Protein 3V2G (pdb70)

Sequence (248 aa):
FQSTSISLAGKTAFVTGGSRGIGAAIAKRLALEGAAVALTYVNAAERAQAVVSEIEQAGGRAVAIRADNRDAEAIEQAIRETVEALGGLDILVNSAGIWHSAPLEETTVADFDEVAVNFRAPFVAIRSASRHLGDGGRIITIGSNLAELVPWPGISLYSASKAALAGLTKGLARDLGPRGITVNIVHPGSTDTDNPADGDHAEAQRERIATGSYGEPQDIAGLVAWLAGPQGKFVTGASLTIDGGANA

Solvent-accessible surface area: 11639 Å² total

Nearest PDB structures (foldseek):
  7v0h-assembly1_B  TM=9.444E-01  e=1.101E-27  Burkholderia cenocepacia J2315
  4mow-assembly1_B  TM=9.542E-01  e=4.714E-27  Burkholderia cenocepacia J2315
  4mow-assembly1_C  TM=9.756E-01  e=4.592E-26  Burkholderia cenocepacia J2315
  5tii-assembly2_D  TM=9.227E-01  e=2.377E-25  uncultured bacterium
  6pzm-assembly1_B  TM=9.338E-01  e=5.761E-25  Acinetobacter baumannii

Radius of gyration: 17.22 Å; Cα contacts (8 Å, |Δi|>4): 521; chains: 1; bounding box: 53×40×38 Å

Foldseek 3Di:
DVPQQLADAPAEEEFEPCLFFLRVLLQQVNQVRHYAYEYEDAPPVVSQVVSQVVSVVSPGHYDYAYAHLLDLVSLLVSLVVSCVVSPFHAEYEADFQDAFFDAPVPADPVNLVVNSRLAVSVVSNCVNSVVGHAALGEYEYEAAVLCPDPPDGGGVSNNVSRVNQLVVFLVVQVVCVVRNYAGEYEHEYQAPTCSHQDDPVNVVSQVLAPVRGHHHSNQVSSVSSSCSGPNVRPDHSYYHYHYNRSPD

Structure (mmCIF, N/CA/C/O backbone):
data_3V2G
#
_entry.id   3V2G
#
_cell.length_a   138.088
_cell.length_b   138.088
_cell.length_c   77.207
_cell.angle_alpha   90.00
_cell.angle_beta   90.00
_cell.angle_gamma   120.00
#
_symmetry.space_group_name_H-M   'P 62 2 2'
#
loop_
_entity.id
_entity.type
_entity.pdbx_description
1 polymer '3-oxoacyl-[acyl-carrier-protein] reductase'
2 non-polymer 'SULFATE ION'
3 water water
#
loop_
_atom_site.group_PDB
_atom_site.id
_atom_site.type_symbol
_atom_site.label_atom_id
_atom_site.label_alt_id
_atom_site.label_comp_id
_atom_site.label_asym_id
_atom_site.label_entity_id
_atom_site.label_seq_id
_atom_site.pdbx_PDB_ins_code
_atom_site.Cartn_x
_atom_site.Cartn_y
_atom_site.Cartn_z
_atom_site.occupancy
_atom_site.B_iso_or_equiv
_atom_site.auth_seq_id
_atom_site.auth_comp_id
_atom_site.auth_asym_id
_atom_site.auth_atom_id
_atom_site.pdbx_PDB_model_num
ATOM 1 N N . PHE A 1 20 ? 69.650 46.986 -18.773 1.00 46.74 20 PHE A N 1
ATOM 2 C CA . PHE A 1 20 ? 69.083 45.798 -18.061 1.00 47.94 20 PHE A CA 1
ATOM 3 C C . PHE A 1 20 ? 69.076 46.068 -16.568 1.00 48.38 20 PHE A C 1
ATOM 4 O O . PHE A 1 20 ? 68.012 46.433 -15.948 1.00 47.75 20 PHE A O 1
ATOM 6 N N . GLN A 1 21 ? 70.275 45.835 -16.003 1.00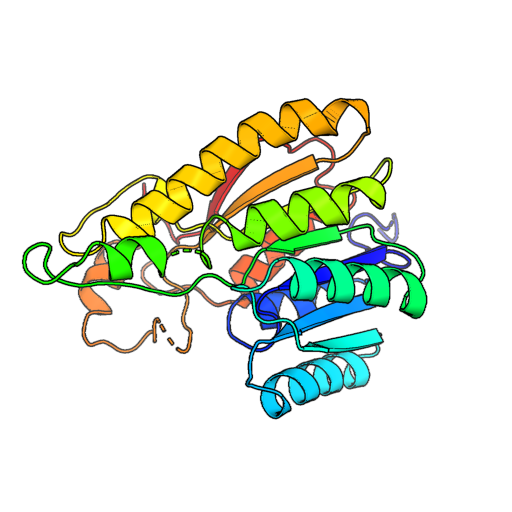 48.43 21 GLN A N 1
ATOM 7 C CA . GLN A 1 21 ? 70.589 46.126 -14.638 1.00 47.40 21 GLN A CA 1
ATOM 8 C C . GLN A 1 21 ? 70.094 47.554 -14.337 1.00 45.90 21 GLN A C 1
ATOM 9 O O . GLN A 1 21 ? 69.553 47.773 -13.265 1.00 45.10 21 GLN A O 1
ATOM 15 N N . SER A 1 22 ? 70.190 48.473 -15.301 1.00 44.20 22 SER A N 1
ATOM 16 C CA . SER A 1 22 ? 69.555 49.797 -15.181 1.00 43.83 22 SER A CA 1
ATOM 17 C C . SER A 1 22 ? 68.009 49.819 -15.001 1.00 44.00 22 SER A C 1
ATOM 18 O O . SER A 1 22 ? 67.431 50.754 -14.364 1.00 43.01 22 SER A O 1
ATOM 37 N N . THR A 1 25 ? 67.480 48.408 -11.527 1.00 34.58 25 THR A N 1
ATOM 38 C CA . THR A 1 25 ? 67.554 49.593 -10.688 1.00 33.67 25 THR A CA 1
ATOM 39 C C . THR A 1 25 ? 66.200 50.339 -10.705 1.00 34.36 25 THR A C 1
ATOM 40 O O . THR A 1 25 ? 65.800 51.004 -9.741 1.00 33.58 25 THR A O 1
ATOM 44 N N . SER A 1 26 ? 65.520 50.193 -11.829 1.00 34.55 26 SER A N 1
ATOM 45 C CA . SER A 1 26 ? 64.155 50.727 -12.060 1.00 36.45 26 SER A CA 1
ATOM 46 C C . SER A 1 26 ? 63.053 50.134 -11.194 1.00 33.03 26 SER A C 1
ATOM 47 O O . SER A 1 26 ? 62.076 50.790 -10.932 1.00 34.69 26 SER A O 1
ATOM 50 N N . ILE A 1 27 ? 63.246 48.900 -10.813 1.00 32.16 27 ILE A N 1
ATOM 51 C CA . ILE A 1 27 ? 62.302 48.102 -10.059 1.00 32.48 27 ILE A CA 1
ATOM 52 C C . ILE A 1 27 ? 62.611 48.147 -8.539 1.00 31.81 27 ILE A C 1
ATOM 53 O O . ILE A 1 27 ? 61.701 47.933 -7.725 1.00 33.26 27 ILE A O 1
ATOM 58 N N . SER A 1 28 ? 63.859 48.504 -8.173 1.00 27.94 28 SER A N 1
ATOM 59 C CA . SER A 1 28 ? 64.416 48.194 -6.870 1.00 24.74 28 SER A CA 1
ATOM 60 C C . SER A 1 28 ? 64.008 49.142 -5.769 1.00 21.33 28 SER A C 1
ATOM 61 O O . SER A 1 28 ? 63.978 50.320 -5.959 1.00 20.68 28 SER A O 1
ATOM 64 N N . LEU A 1 29 ? 63.819 48.594 -4.590 1.00 19.06 29 LEU A N 1
ATOM 65 C CA . LEU A 1 29 ? 63.491 49.399 -3.398 1.00 20.18 29 LEU A CA 1
ATOM 66 C C . LEU A 1 29 ? 64.609 49.335 -2.306 1.00 19.36 29 LEU A C 1
ATOM 67 O O . LEU A 1 29 ? 64.363 49.634 -1.137 1.00 19.53 29 LEU A O 1
ATOM 72 N N . ALA A 1 30 ? 65.818 48.910 -2.706 1.00 18.56 30 ALA A N 1
ATOM 73 C CA . ALA A 1 30 ? 66.899 48.663 -1.734 1.00 18.06 30 ALA A CA 1
ATOM 74 C C . ALA A 1 30 ? 67.178 49.956 -0.995 1.00 17.11 30 ALA A C 1
ATOM 75 O O . ALA A 1 30 ? 67.274 51.034 -1.623 1.00 16.93 30 ALA A O 1
ATOM 77 N N . GLY A 1 31 ? 67.332 49.876 0.317 1.00 16.06 31 GLY A N 1
ATOM 78 C CA . GLY A 1 31 ? 67.569 51.121 1.095 1.00 17.74 31 GLY A CA 1
ATOM 79 C C . GLY A 1 31 ? 66.249 51.848 1.500 1.00 20.07 31 GLY A C 1
ATOM 80 O O . GLY A 1 31 ? 66.324 52.794 2.271 1.00 20.91 31 GLY A O 1
ATOM 81 N N . LYS A 1 32 ? 65.048 51.444 0.985 1.00 17.90 32 LYS A N 1
ATOM 82 C CA . LYS A 1 32 ? 63.797 52.138 1.385 1.00 16.69 32 LYS A CA 1
ATOM 83 C C . LYS A 1 32 ? 63.163 51.462 2.556 1.00 16.05 32 LYS A C 1
ATOM 84 O O . LYS A 1 32 ? 63.136 50.230 2.629 1.00 15.69 32 LYS A O 1
ATOM 90 N N . THR A 1 33 ? 62.616 52.240 3.472 1.00 16.16 33 THR A N 1
ATOM 91 C CA . THR A 1 33 ? 61.851 51.640 4.543 1.00 16.39 33 THR A CA 1
ATOM 92 C C . THR A 1 33 ? 60.349 51.778 4.283 1.00 15.48 33 THR A C 1
ATOM 93 O O . THR A 1 33 ? 59.889 52.894 3.983 1.00 15.09 33 THR A O 1
ATOM 97 N N . ALA A 1 34 ? 59.609 50.677 4.391 1.00 13.42 34 ALA A N 1
ATOM 98 C CA . ALA A 1 34 ? 58.180 50.731 4.212 1.00 13.76 34 ALA A CA 1
ATOM 99 C C . ALA A 1 34 ? 57.440 50.495 5.547 1.00 14.98 34 ALA A C 1
ATOM 100 O O . ALA A 1 34 ? 57.907 49.750 6.369 1.00 17.54 34 ALA A O 1
ATOM 102 N N . PHE A 1 35 ? 56.326 51.178 5.748 1.00 13.94 35 PHE A N 1
ATOM 103 C CA . PHE A 1 35 ? 55.375 50.909 6.805 1.00 13.30 35 PHE A CA 1
ATOM 104 C C . PHE A 1 35 ? 54.004 50.471 6.159 1.00 14.04 35 PHE A C 1
ATOM 105 O O . PHE A 1 35 ? 53.387 51.259 5.385 1.00 13.16 35 PHE A O 1
ATOM 113 N N . VAL A 1 36 ? 53.570 49.245 6.448 1.00 12.52 36 VAL A N 1
ATOM 114 C CA . VAL A 1 36 ? 52.397 48.646 5.859 1.00 13.17 36 VAL A CA 1
ATOM 115 C C . VAL A 1 36 ? 51.371 48.295 6.952 1.00 14.69 36 VAL A C 1
ATOM 116 O O . VAL A 1 36 ? 51.597 47.400 7.764 1.00 15.10 36 VAL A O 1
ATOM 120 N N . THR A 1 37 ? 50.240 48.998 7.008 1.00 14.36 37 THR A N 1
ATOM 121 C CA . THR A 1 37 ? 49.169 48.611 8.001 1.00 13.56 37 THR A CA 1
ATOM 122 C C . THR A 1 37 ? 48.415 47.434 7.404 1.00 14.45 37 THR A C 1
ATOM 123 O O . THR A 1 37 ? 48.332 47.325 6.183 1.00 15.20 37 THR A O 1
ATOM 127 N N . GLY A 1 38 ? 47.853 46.559 8.242 1.00 15.63 38 GLY A N 1
ATOM 128 C CA . GLY A 1 38 ? 47.174 45.368 7.819 1.00 14.39 38 GLY A CA 1
ATOM 129 C C . GLY A 1 38 ? 48.126 44.373 7.160 1.00 17.15 38 GLY A C 1
ATOM 130 O O . GLY A 1 38 ? 47.702 43.597 6.343 1.00 15.73 38 GLY A O 1
ATOM 131 N N . GLY A 1 39 ? 49.411 44.361 7.557 1.00 19.10 39 GLY A N 1
ATOM 132 C CA . GLY A 1 39 ? 50.421 43.445 6.973 1.00 21.70 39 GLY A CA 1
ATOM 133 C C . GLY A 1 39 ? 50.381 41.989 7.428 1.00 23.72 39 GLY A C 1
ATOM 134 O O . GLY A 1 39 ? 51.233 41.187 6.979 1.00 25.92 39 GLY A O 1
ATOM 135 N N . SER A 1 40 ? 49.399 41.604 8.221 1.00 23.05 40 SER A N 1
ATOM 136 C CA . SER A 1 40 ? 49.387 40.253 8.835 1.00 26.51 40 SER A CA 1
ATOM 137 C C . SER A 1 40 ? 48.691 39.253 7.920 1.00 26.41 40 SER A C 1
ATOM 138 O O . SER A 1 40 ? 48.910 38.004 8.026 1.00 27.77 40 SER A O 1
ATOM 141 N N . ARG A 1 41 ? 47.893 39.794 7.002 1.00 26.02 41 ARG A N 1
ATOM 142 C CA . ARG A 1 41 ? 46.996 38.962 6.175 1.00 28.12 41 ARG A CA 1
ATOM 143 C C . ARG A 1 41 ? 46.610 39.615 4.799 1.00 25.03 41 ARG A C 1
ATOM 144 O O . ARG A 1 41 ? 46.826 40.803 4.590 1.00 22.96 41 ARG A O 1
ATOM 152 N N . GLY A 1 42 ? 46.045 38.775 3.922 1.00 23.24 42 GLY A N 1
ATOM 153 C CA . GLY A 1 42 ? 45.479 39.104 2.633 1.00 21.29 42 GLY A CA 1
ATOM 154 C C . GLY A 1 42 ? 46.388 40.024 1.863 1.00 19.81 42 GLY A C 1
ATOM 155 O O . GLY A 1 42 ? 47.577 39.744 1.665 1.00 20.25 42 GLY A O 1
ATOM 156 N N . ILE A 1 43 ? 45.793 41.128 1.440 1.00 18.12 43 ILE A N 1
ATOM 157 C CA . ILE A 1 43 ? 46.450 42.071 0.552 1.00 17.33 43 ILE A CA 1
ATOM 158 C C . ILE A 1 43 ? 47.647 42.720 1.214 1.00 15.62 43 ILE A C 1
ATOM 159 O O . ILE A 1 43 ? 48.702 42.763 0.614 1.00 17.28 43 ILE A O 1
ATOM 164 N N . GLY A 1 44 ? 47.490 43.193 2.447 1.00 15.44 44 GLY A N 1
ATOM 165 C CA . GLY A 1 44 ? 48.565 43.785 3.205 1.00 14.83 44 GLY A CA 1
ATOM 166 C C . GLY A 1 44 ? 49.832 42.902 3.321 1.00 15.82 44 GLY A C 1
ATOM 167 O O . GLY A 1 44 ? 50.947 43.393 3.136 1.00 15.38 44 GLY A O 1
ATOM 168 N N . ALA A 1 45 ? 49.644 41.618 3.648 1.00 13.64 45 ALA A N 1
ATOM 169 C CA . ALA A 1 45 ? 50.764 40.649 3.758 1.00 15.11 45 ALA A CA 1
ATOM 170 C C . ALA A 1 45 ? 51.403 40.435 2.391 1.00 13.91 45 ALA A C 1
ATOM 171 O O . ALA A 1 45 ? 52.633 40.385 2.292 1.00 14.58 45 ALA A O 1
ATOM 173 N N . ALA A 1 46 ? 50.570 40.359 1.328 1.00 11.26 46 ALA A N 1
ATOM 174 C CA . ALA A 1 46 ? 51.171 40.201 0.022 1.00 12.95 46 ALA A CA 1
ATOM 175 C C . ALA A 1 46 ? 51.953 41.435 -0.343 1.00 12.47 46 ALA A C 1
ATOM 176 O O . ALA A 1 46 ? 52.989 41.309 -0.958 1.00 12.96 46 ALA A O 1
ATOM 178 N N . ILE A 1 47 ? 51.454 42.620 0.009 1.00 11.13 47 ILE A N 1
ATOM 179 C CA . ILE A 1 47 ? 52.238 43.841 -0.288 1.00 11.49 47 ILE A CA 1
ATOM 180 C C . ILE A 1 47 ? 53.561 43.861 0.526 1.00 11.60 47 ILE A C 1
ATOM 181 O O . ILE A 1 47 ? 54.633 44.140 -0.026 1.00 10.60 47 ILE A O 1
ATOM 186 N N . ALA A 1 48 ? 53.490 43.571 1.840 1.00 11.05 48 ALA A N 1
ATOM 187 C CA . ALA A 1 48 ? 54.676 43.632 2.675 1.00 12.68 48 ALA A CA 1
ATOM 188 C C . ALA A 1 48 ? 55.751 42.663 2.119 1.00 14.05 48 ALA A C 1
ATOM 189 O O . ALA A 1 48 ? 56.900 43.022 1.985 1.00 14.51 48 ALA A O 1
ATOM 191 N N . LYS A 1 49 ? 55.335 41.470 1.703 1.00 14.11 49 LYS A N 1
ATOM 192 C CA . LYS A 1 49 ? 56.253 40.586 1.033 1.00 16.72 49 LYS A CA 1
ATOM 193 C C . LYS A 1 49 ? 56.820 41.000 -0.298 1.00 17.74 49 LYS A C 1
ATOM 194 O O . LYS A 1 49 ? 57.986 40.718 -0.513 1.00 16.87 49 LYS A O 1
ATOM 200 N N . ARG A 1 50 ? 55.995 41.586 -1.189 1.00 16.85 50 ARG A N 1
ATOM 201 C CA . ARG A 1 50 ? 56.512 42.028 -2.427 1.00 15.03 50 ARG A CA 1
ATOM 202 C C . ARG A 1 50 ? 57.446 43.216 -2.224 1.00 14.60 50 ARG A C 1
ATOM 203 O O . ARG A 1 50 ? 58.452 43.275 -2.890 1.00 14.75 50 ARG A O 1
ATOM 211 N N . LEU A 1 51 ? 57.108 44.173 -1.341 1.00 13.40 51 LEU A N 1
ATOM 212 C CA . LEU A 1 51 ? 57.995 45.264 -1.085 1.00 14.47 51 LEU A CA 1
ATOM 213 C C . LEU A 1 51 ? 59.401 44.789 -0.552 1.00 15.67 51 LEU A C 1
ATOM 214 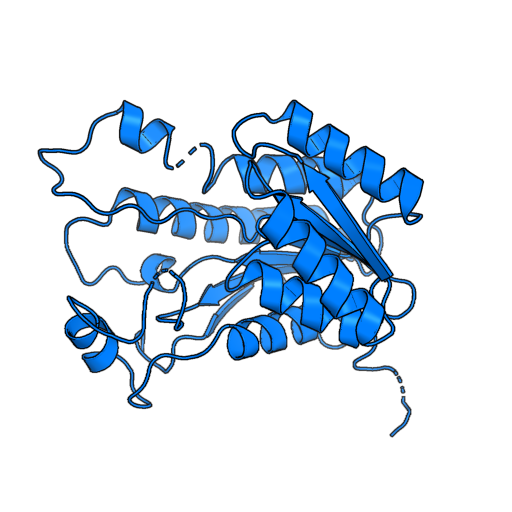O O . LEU A 1 51 ? 60.419 45.331 -1.007 1.00 15.50 51 LEU A O 1
ATOM 219 N N . ALA A 1 52 ? 59.402 43.787 0.336 1.00 13.34 52 ALA A N 1
ATOM 220 C CA . ALA A 1 52 ? 60.623 43.202 0.912 1.00 14.79 52 ALA A CA 1
ATOM 221 C C . ALA A 1 52 ? 61.382 42.427 -0.172 1.00 15.34 52 ALA A C 1
ATOM 222 O O . ALA A 1 52 ? 62.591 42.622 -0.314 1.00 15.24 52 ALA A O 1
ATOM 224 N N . LEU A 1 53 ? 60.677 41.664 -1.018 1.00 16.55 53 LEU A N 1
ATOM 225 C CA . LEU A 1 53 ? 61.332 41.079 -2.190 1.00 20.50 53 LEU A CA 1
ATOM 226 C C . LEU A 1 53 ? 62.108 42.089 -3.086 1.00 20.35 53 LEU A C 1
ATOM 227 O O . LEU A 1 53 ? 63.205 41.791 -3.543 1.00 21.80 53 LEU A O 1
ATOM 232 N N . GLU A 1 54 ? 61.543 43.257 -3.360 1.00 18.96 54 GLU A N 1
ATOM 233 C CA . GLU A 1 54 ? 62.288 44.279 -4.077 1.00 18.20 54 GLU A CA 1
ATOM 234 C C . GLU A 1 54 ? 63.300 45.062 -3.301 1.00 19.63 54 GLU A C 1
ATOM 235 O O . GLU A 1 54 ? 63.874 45.999 -3.850 1.00 20.90 54 GLU A O 1
ATOM 241 N N . GLY A 1 55 ? 63.538 44.729 -2.014 1.00 20.73 55 GLY A N 1
ATOM 242 C CA . GLY A 1 55 ? 64.623 45.359 -1.253 1.00 18.29 55 GLY A CA 1
ATOM 243 C C . GLY A 1 55 ? 64.244 46.262 -0.103 1.00 17.83 55 GLY A C 1
ATOM 244 O O . GLY A 1 55 ? 65.128 46.700 0.661 1.00 17.93 55 GLY A O 1
ATOM 245 N N . ALA A 1 56 ? 62.944 46.566 0.044 1.00 16.00 56 ALA A N 1
ATOM 246 C CA . ALA A 1 56 ? 62.528 47.461 1.134 1.00 14.05 56 ALA A CA 1
ATOM 247 C C . ALA A 1 56 ? 62.647 46.755 2.487 1.00 14.73 56 ALA A C 1
ATOM 248 O O . ALA A 1 56 ? 62.365 45.566 2.602 1.00 14.02 56 ALA A O 1
ATOM 250 N N . ALA A 1 57 ? 63.031 47.486 3.506 1.00 14.02 57 ALA A N 1
ATOM 251 C CA . ALA A 1 57 ? 62.882 46.959 4.843 1.00 14.94 57 ALA A CA 1
ATOM 252 C C . ALA A 1 57 ? 61.436 47.291 5.282 1.00 15.68 57 ALA A C 1
ATOM 253 O O . ALA A 1 57 ? 61.008 48.423 5.155 1.00 16.27 57 ALA A O 1
ATOM 255 N N . VAL A 1 58 ? 60.702 46.303 5.793 1.00 14.65 58 VAL A N 1
ATOM 256 C CA . VAL A 1 58 ? 59.326 46.484 6.009 1.00 15.37 58 VAL A CA 1
ATOM 257 C C . VAL A 1 58 ? 58.886 46.385 7.476 1.00 16.30 58 VAL A C 1
ATOM 258 O O . VAL A 1 58 ? 59.106 45.339 8.094 1.00 15.17 58 VAL A O 1
ATOM 262 N N . ALA A 1 59 ? 58.275 47.445 7.999 1.00 15.10 59 ALA A N 1
ATOM 263 C CA . ALA A 1 59 ? 57.487 47.358 9.256 1.00 16.09 59 ALA A CA 1
ATOM 264 C C . ALA A 1 59 ? 56.014 47.162 8.867 1.00 16.91 59 ALA A C 1
ATOM 265 O O . ALA A 1 59 ? 55.466 47.979 8.081 1.00 16.85 59 ALA A O 1
ATOM 267 N N . LEU A 1 60 ? 55.399 46.119 9.411 1.00 16.44 60 LEU A N 1
ATOM 268 C CA . LEU A 1 60 ? 54.019 45.800 9.205 1.00 17.97 60 LEU A CA 1
ATOM 269 C C . LEU A 1 60 ? 53.317 45.780 10.615 1.00 20.66 60 LEU A C 1
ATOM 270 O O . LEU A 1 60 ? 53.954 45.456 11.670 1.00 18.92 60 LEU A O 1
ATOM 275 N N . THR A 1 61 ? 52.053 46.230 10.638 1.00 19.53 61 THR A N 1
ATOM 276 C CA . THR A 1 61 ? 51.327 46.357 11.872 1.00 18.39 61 THR A CA 1
ATOM 277 C C . THR A 1 61 ? 50.194 45.374 11.922 1.00 19.42 61 THR A C 1
ATOM 278 O O . THR A 1 61 ? 49.745 44.829 10.884 1.00 21.21 61 THR A O 1
ATOM 282 N N . TYR A 1 62 ? 49.714 45.106 13.138 1.00 19.87 62 TYR A N 1
ATOM 283 C CA . TYR A 1 62 ? 48.614 44.170 13.317 1.00 21.65 62 TYR A CA 1
ATOM 284 C C . TYR A 1 62 ? 47.892 44.634 14.613 1.00 22.46 62 TYR A C 1
ATOM 285 O O . TYR A 1 62 ? 48.443 45.387 15.386 1.00 22.27 62 TYR A O 1
ATOM 294 N N . VAL A 1 63 ? 46.664 44.204 14.831 1.00 24.54 63 VAL A N 1
ATOM 295 C CA . VAL A 1 63 ? 45.898 44.681 15.975 1.00 28.33 63 VAL A CA 1
ATOM 296 C C . VAL A 1 63 ? 45.995 43.627 17.059 1.00 30.52 63 VAL A C 1
ATOM 297 O O . VAL A 1 63 ? 46.427 43.956 18.131 1.00 32.53 63 VAL A O 1
ATOM 301 N N . ASN A 1 64 ? 45.613 42.385 16.783 1.00 33.04 64 ASN A N 1
ATOM 302 C CA . ASN A 1 64 ? 45.779 41.335 17.762 1.00 37.17 64 ASN A CA 1
ATOM 303 C C . ASN A 1 64 ? 46.368 40.005 17.219 1.00 38.53 64 ASN A C 1
ATOM 304 O O . ASN A 1 64 ? 46.879 39.198 18.046 1.00 40.11 64 ASN A O 1
ATOM 309 N N . ALA A 1 65 ? 46.380 39.809 15.874 1.00 36.11 65 ALA A N 1
ATOM 310 C CA . ALA A 1 65 ? 46.913 38.564 15.245 1.00 34.53 65 ALA A CA 1
ATOM 311 C C . ALA A 1 65 ? 48.473 38.481 15.275 1.00 34.14 65 ALA A C 1
ATOM 312 O O . ALA A 1 65 ? 49.145 38.545 14.183 1.00 33.42 65 ALA A O 1
ATOM 314 N N . ALA A 1 66 ? 49.030 38.433 16.500 1.00 32.78 66 ALA A N 1
ATOM 315 C CA . ALA A 1 66 ? 50.497 38.453 16.718 1.00 33.20 66 ALA A CA 1
ATOM 316 C C . ALA A 1 66 ? 51.277 37.352 15.966 1.00 31.23 66 ALA A C 1
ATOM 317 O O . ALA A 1 66 ? 52.287 37.650 15.301 1.00 29.40 66 ALA A O 1
ATOM 319 N N . GLU A 1 67 ? 50.710 36.151 15.971 1.00 29.63 67 GLU A N 1
ATOM 320 C CA . GLU A 1 67 ? 51.366 34.965 15.409 1.00 29.61 67 GLU A CA 1
ATOM 321 C C . GLU A 1 67 ? 51.410 35.079 13.902 1.00 28.20 67 GLU A C 1
ATOM 322 O O . GLU A 1 67 ? 52.463 34.858 13.309 1.00 28.14 67 GLU A O 1
ATOM 324 N N . ARG A 1 68 ? 50.271 35.419 13.281 1.00 26.95 68 ARG A N 1
ATOM 325 C CA . ARG A 1 68 ? 50.203 35.623 11.824 1.00 25.32 68 ARG A CA 1
ATOM 326 C C . ARG A 1 68 ? 51.239 36.695 11.316 1.00 23.48 68 ARG A C 1
ATOM 327 O O . ARG A 1 68 ? 51.905 36.492 10.312 1.00 24.34 68 ARG A O 1
ATOM 329 N N . ALA A 1 69 ? 51.389 37.787 12.042 1.00 20.74 69 ALA A N 1
ATOM 330 C CA . ALA A 1 69 ? 52.270 38.851 11.689 1.00 20.74 69 ALA A CA 1
ATOM 331 C C . ALA A 1 69 ? 53.739 38.418 11.794 1.00 20.17 69 ALA A C 1
ATOM 332 O O . ALA A 1 69 ? 54.554 38.738 10.929 1.00 20.43 69 ALA A O 1
ATOM 334 N N . GLN A 1 70 ? 54.079 37.749 12.886 1.00 20.22 70 GLN A N 1
ATOM 335 C CA . GLN A 1 70 ? 55.387 37.110 13.002 1.00 19.92 70 GLN A CA 1
ATOM 336 C C . GLN A 1 70 ? 55.673 36.109 11.903 1.00 16.92 70 GLN A C 1
ATOM 337 O O . GLN A 1 70 ? 56.775 36.073 11.429 1.00 16.34 70 GLN A O 1
ATOM 343 N N . ALA A 1 71 ? 54.701 35.343 11.459 1.00 16.17 71 ALA A N 1
ATOM 344 C CA . ALA A 1 71 ? 54.990 34.379 10.419 1.00 17.53 71 ALA A CA 1
ATOM 345 C C . ALA A 1 71 ? 55.222 35.117 9.044 1.00 20.49 71 ALA A C 1
ATOM 346 O O . ALA A 1 71 ? 55.968 34.631 8.163 1.00 21.12 71 ALA A O 1
ATOM 348 N N . VAL A 1 72 ? 54.570 36.273 8.845 1.00 19.29 72 VAL A N 1
ATOM 349 C CA . VAL A 1 72 ? 54.853 37.036 7.643 1.00 18.53 72 VAL A CA 1
ATOM 350 C C . VAL A 1 72 ? 56.298 37.565 7.712 1.00 18.10 72 VAL A C 1
ATOM 351 O O . VAL A 1 72 ? 57.021 37.456 6.758 1.00 17.51 72 VAL A O 1
ATOM 355 N N . VAL A 1 73 ? 56.686 38.181 8.817 1.00 18.23 73 VAL A N 1
ATOM 356 C CA . VAL A 1 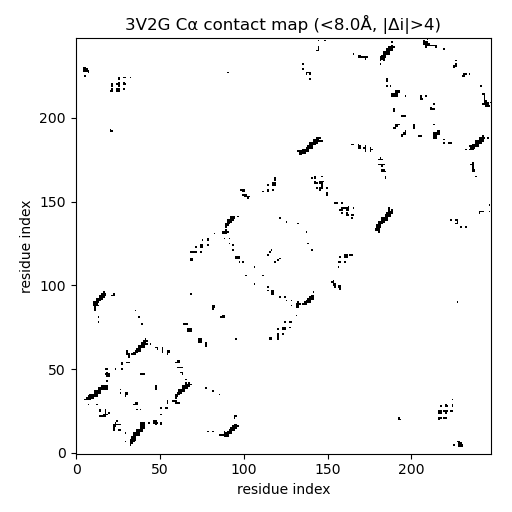73 ? 58.099 38.514 9.029 1.00 19.82 73 VAL A CA 1
ATOM 357 C C . VAL A 1 73 ? 59.038 37.278 8.761 1.00 20.86 73 VAL A C 1
ATOM 358 O O . VAL A 1 73 ? 60.024 37.374 8.018 1.00 21.03 73 VAL A O 1
ATOM 362 N N . SER A 1 74 ? 58.717 36.112 9.282 1.00 21.57 74 SER A N 1
ATOM 363 C CA . SER A 1 74 ? 59.597 34.954 8.990 1.00 24.11 74 SER A CA 1
ATOM 364 C C . SER A 1 74 ? 59.678 34.651 7.526 1.00 23.31 74 SER A C 1
ATOM 365 O O . SER A 1 74 ? 60.777 34.314 7.054 1.00 22.81 74 SER A O 1
ATOM 368 N N . GLU A 1 75 ? 58.540 34.660 6.819 1.00 22.13 75 GLU A N 1
ATOM 369 C CA . GLU A 1 75 ? 58.618 34.442 5.355 1.00 23.87 75 GLU A CA 1
ATOM 370 C C . GLU A 1 75 ? 59.492 35.491 4.654 1.00 22.55 75 GLU A C 1
ATOM 371 O O . GLU A 1 75 ? 60.289 35.163 3.777 1.00 22.98 75 GLU A O 1
ATOM 377 N N . ILE A 1 76 ? 59.393 36.735 5.068 1.00 20.40 76 ILE A N 1
ATOM 378 C CA . ILE A 1 76 ? 60.169 37.759 4.423 1.00 19.76 76 ILE A CA 1
ATOM 379 C C . ILE A 1 76 ? 61.697 37.495 4.746 1.00 21.63 76 ILE A C 1
ATOM 380 O O . ILE A 1 76 ? 62.568 37.623 3.863 1.00 20.49 76 ILE A O 1
ATOM 385 N N . GLU A 1 77 ? 62.022 37.196 6.014 1.00 22.75 77 GLU A N 1
ATOM 386 C CA . GLU A 1 77 ? 63.415 36.850 6.395 1.00 24.51 77 GLU A CA 1
ATOM 387 C C . GLU A 1 77 ? 63.993 35.642 5.631 1.00 25.77 77 GLU A C 1
ATOM 388 O O . GLU A 1 77 ? 65.132 35.709 5.148 1.00 25.69 77 GLU A O 1
ATOM 394 N N . GLN A 1 78 ? 63.178 34.628 5.427 1.00 26.69 78 GLN A N 1
ATOM 395 C CA . GLN A 1 78 ? 63.599 33.436 4.726 1.00 29.87 78 GLN A CA 1
ATOM 396 C C . GLN A 1 78 ? 63.930 33.698 3.259 1.00 30.91 78 GLN A C 1
ATOM 397 O O . GLN A 1 78 ? 64.842 33.040 2.706 1.00 30.25 78 GLN A O 1
ATOM 403 N N . ALA A 1 79 ? 63.209 34.649 2.644 1.00 29.52 79 ALA A N 1
ATOM 404 C CA . ALA A 1 79 ? 63.487 34.993 1.292 1.00 28.91 79 ALA A CA 1
ATOM 405 C C . ALA A 1 79 ? 64.581 36.056 1.236 1.00 29.33 79 ALA A C 1
ATOM 406 O O . ALA A 1 79 ? 64.852 36.607 0.197 1.00 31.19 79 ALA A O 1
ATOM 408 N N . GLY A 1 80 ? 65.217 36.388 2.346 1.00 28.38 80 GLY A N 1
ATOM 409 C CA . GLY A 1 80 ? 66.366 37.270 2.225 1.00 27.77 80 GLY A CA 1
ATOM 410 C C . GLY A 1 80 ? 66.117 38.738 2.585 1.00 27.37 80 GLY A C 1
ATOM 411 O O . GLY A 1 80 ? 67.032 39.585 2.456 1.00 26.61 80 GLY A O 1
ATOM 412 N N . GLY A 1 81 ? 64.913 39.048 3.077 1.00 24.36 81 GLY A N 1
ATOM 413 C CA . GLY A 1 81 ? 64.611 40.438 3.419 1.00 22.89 81 GLY A CA 1
ATOM 414 C C . GLY A 1 81 ? 64.640 40.760 4.889 1.00 23.33 81 GLY A C 1
ATOM 415 O O . GLY A 1 81 ? 64.936 39.912 5.735 1.00 24.74 81 GLY A O 1
ATOM 416 N N . ARG A 1 82 ? 64.321 41.996 5.203 1.00 22.39 82 ARG A N 1
ATOM 417 C CA . ARG A 1 82 ? 64.296 42.497 6.531 1.00 21.63 82 ARG A CA 1
ATOM 418 C C . ARG A 1 82 ? 62.872 43.029 6.845 1.00 21.46 82 ARG A C 1
ATOM 419 O O . ARG A 1 82 ? 62.263 43.690 6.021 1.00 20.73 82 ARG A O 1
ATOM 427 N N . ALA A 1 83 ? 62.327 42.690 8.010 1.00 21.91 83 ALA A N 1
ATOM 428 C CA . ALA A 1 83 ? 60.983 43.106 8.406 1.00 23.14 83 ALA A CA 1
ATOM 429 C C . ALA A 1 83 ? 60.815 43.021 9.935 1.00 23.85 83 ALA A C 1
ATOM 430 O O . ALA A 1 83 ? 61.564 42.292 10.588 1.00 24.99 83 ALA A O 1
ATOM 432 N N . VAL A 1 84 ? 59.889 43.804 10.481 1.00 22.82 84 VAL A N 1
ATOM 433 C CA . VAL A 1 84 ? 59.483 43.767 11.892 1.00 24.03 84 VAL A CA 1
ATOM 434 C C . VAL A 1 84 ? 57.952 43.863 11.962 1.00 23.55 84 VAL A C 1
ATOM 435 O O . VAL A 1 84 ? 57.351 44.558 11.162 1.00 22.00 84 VAL A O 1
ATOM 439 N N . ALA A 1 85 ? 57.340 43.186 12.919 1.00 22.19 85 ALA A N 1
ATOM 440 C CA . ALA A 1 85 ? 55.922 43.296 13.162 1.00 23.05 85 ALA A CA 1
ATOM 441 C C . ALA A 1 85 ? 55.701 44.181 14.408 1.00 24.01 85 ALA A C 1
ATOM 442 O O . ALA A 1 85 ? 56.327 43.968 15.431 1.00 22.62 85 ALA A O 1
ATOM 444 N N . ILE A 1 86 ? 54.819 45.185 14.320 1.00 23.86 86 ILE A N 1
ATOM 445 C CA . ILE A 1 86 ? 54.555 46.083 15.453 1.00 22.64 86 ILE A CA 1
ATOM 446 C C . ILE A 1 86 ? 53.053 46.056 15.724 1.00 23.77 86 ILE A C 1
ATOM 447 O O . ILE A 1 86 ? 52.261 46.140 14.773 1.00 21.81 86 ILE A O 1
ATOM 452 N N . ARG A 1 87 ? 52.650 45.918 17.001 1.00 23.94 87 ARG A N 1
ATOM 453 C CA . ARG A 1 87 ? 51.271 45.893 17.384 1.00 23.26 87 ARG A CA 1
ATOM 454 C C . ARG A 1 87 ? 50.772 47.346 17.418 1.00 24.15 87 ARG A C 1
ATOM 455 O O . ARG A 1 87 ? 51.372 48.214 18.095 1.00 24.91 87 ARG A O 1
ATOM 460 N N . ALA A 1 88 ? 49.684 47.642 16.703 1.00 21.52 88 ALA A N 1
ATOM 461 C CA . ALA A 1 88 ? 49.136 49.041 16.720 1.00 22.24 88 ALA A CA 1
ATOM 462 C C . ALA A 1 88 ? 47.681 48.934 16.296 1.00 22.85 88 ALA A C 1
ATOM 463 O O . ALA A 1 88 ? 47.375 48.652 15.143 1.00 24.51 88 ALA A O 1
ATOM 465 N N . ASP A 1 89 ? 46.795 49.072 17.260 1.00 23.86 89 ASP A N 1
ATOM 466 C CA . ASP A 1 89 ? 45.357 49.087 17.067 1.00 24.50 89 ASP A CA 1
ATOM 467 C C . ASP A 1 89 ? 45.014 50.356 16.193 1.00 22.81 89 ASP A C 1
ATOM 468 O O . ASP A 1 89 ? 45.300 51.475 16.569 1.00 21.40 89 ASP A O 1
ATOM 473 N N . ASN A 1 90 ? 44.474 50.143 15.019 1.00 21.72 90 ASN A N 1
ATOM 474 C CA . ASN A 1 90 ? 44.062 51.256 14.146 1.00 23.13 90 ASN A CA 1
ATOM 475 C C . ASN A 1 90 ? 42.990 52.183 14.755 1.00 22.52 90 ASN A C 1
ATOM 476 O O . ASN A 1 90 ? 42.946 53.323 14.409 1.00 23.43 90 ASN A O 1
ATOM 481 N N . ARG A 1 91 ? 42.210 51.718 15.726 1.00 23.76 91 ARG A N 1
ATOM 482 C CA . ARG A 1 91 ? 41.275 52.627 16.471 1.00 26.53 91 ARG A CA 1
ATOM 483 C C . ARG A 1 91 ? 41.934 53.703 17.338 1.00 27.21 91 ARG A C 1
ATOM 484 O O . ARG A 1 91 ? 41.273 54.655 17.691 1.00 29.24 91 ARG A O 1
ATOM 492 N N . ASP A 1 92 ? 43.237 53.576 17.619 1.00 26.96 92 ASP A N 1
ATOM 493 C CA . ASP A 1 92 ? 43.985 54.386 18.584 1.00 26.24 92 ASP A CA 1
ATOM 494 C C . ASP A 1 92 ? 45.094 55.185 17.822 1.00 25.65 92 ASP A C 1
ATOM 495 O O . ASP A 1 92 ? 46.113 54.621 17.381 1.00 25.14 92 ASP A O 1
ATOM 500 N N . ALA A 1 93 ? 44.874 56.478 17.643 1.00 22.76 93 ALA A N 1
ATOM 501 C CA . ALA A 1 93 ? 45.745 57.310 16.945 1.00 23.73 93 ALA A CA 1
ATOM 502 C C . ALA A 1 93 ? 47.149 57.266 17.576 1.00 26.00 93 ALA A C 1
ATOM 503 O O . ALA A 1 93 ? 48.146 57.326 16.850 1.00 26.37 93 ALA A O 1
ATOM 505 N N . GLU A 1 94 ? 47.241 57.241 18.915 1.00 26.18 94 GLU A N 1
ATOM 506 C CA . GLU A 1 94 ? 48.530 57.238 19.568 1.00 26.85 94 GLU A CA 1
ATOM 507 C C . GLU A 1 94 ? 49.286 55.969 19.273 1.00 23.42 94 GLU A C 1
ATOM 508 O O . GLU A 1 94 ? 50.468 56.010 19.069 1.00 25.25 94 GLU A O 1
ATOM 514 N N . ALA A 1 95 ? 48.614 54.837 19.278 1.00 20.16 95 ALA A N 1
ATOM 515 C CA . ALA A 1 95 ? 49.251 53.612 18.914 1.00 18.50 95 ALA A CA 1
ATOM 516 C C . ALA A 1 95 ? 49.880 53.640 17.464 1.00 20.84 95 ALA A C 1
ATOM 517 O O . ALA A 1 95 ? 51.025 53.121 17.239 1.00 21.01 95 ALA A O 1
ATOM 519 N N . ILE A 1 96 ? 49.162 54.246 16.509 1.00 19.42 96 ILE A N 1
ATOM 520 C CA . ILE A 1 96 ? 49.667 54.374 15.145 1.00 18.94 96 ILE A CA 1
ATOM 521 C C . ILE A 1 96 ? 50.867 55.259 15.105 1.00 17.79 96 ILE A C 1
ATOM 522 O O . ILE A 1 96 ? 51.825 54.925 14.459 1.00 16.81 96 ILE A O 1
ATOM 527 N N . GLU A 1 97 ? 50.836 56.372 15.798 1.00 19.29 97 GLU A N 1
ATOM 528 C CA . GLU A 1 97 ? 51.932 57.296 15.743 1.00 20.85 97 GLU A CA 1
ATOM 529 C C . GLU A 1 97 ? 53.218 56.734 16.440 1.00 21.26 97 GLU A C 1
ATOM 530 O O . GLU A 1 97 ? 54.343 57.054 16.054 1.00 22.15 97 GLU A O 1
ATOM 536 N N . GLN A 1 98 ? 53.023 55.976 17.493 1.00 21.72 98 GLN A N 1
ATOM 537 C CA . GLN A 1 98 ? 54.105 55.274 18.175 1.00 24.52 98 GLN A CA 1
ATOM 538 C C . GLN A 1 98 ? 54.726 54.206 17.242 1.00 23.00 98 GLN A C 1
ATOM 539 O O . GLN A 1 98 ? 55.938 54.072 17.196 1.00 24.30 98 GLN A O 1
ATOM 545 N N . ALA A 1 99 ? 53.885 53.434 16.571 1.00 21.06 99 ALA A N 1
ATOM 546 C CA . ALA A 1 99 ? 54.339 52.433 15.650 1.00 20.36 99 ALA A CA 1
ATOM 547 C C . ALA A 1 99 ? 55.209 53.120 14.578 1.00 20.55 99 ALA A C 1
ATOM 548 O O . ALA A 1 99 ? 56.263 52.633 14.252 1.00 19.69 99 ALA A O 1
ATOM 550 N N . ILE A 1 100 ? 54.794 54.245 14.069 1.00 19.73 100 ILE A N 1
ATOM 551 C CA . ILE A 1 100 ? 55.575 54.949 13.109 1.00 20.31 100 ILE A CA 1
ATOM 552 C C . ILE A 1 100 ? 56.931 55.461 13.645 1.00 22.39 100 ILE A C 1
ATOM 553 O O . ILE A 1 100 ? 57.923 55.341 12.999 1.00 22.16 100 ILE A O 1
ATOM 558 N N . ARG A 1 101 ? 56.934 55.994 14.846 1.00 24.83 101 ARG A N 1
ATOM 559 C CA . ARG A 1 101 ? 58.148 56.446 15.505 1.00 27.92 101 ARG A CA 1
ATOM 560 C C . ARG A 1 101 ? 59.110 55.291 15.748 1.00 26.48 101 ARG A C 1
ATOM 561 O O . ARG A 1 101 ? 60.261 55.414 15.605 1.00 27.16 101 ARG A O 1
ATOM 569 N N . GLU A 1 102 ? 58.580 54.160 16.117 1.00 26.02 102 GLU A N 1
ATOM 570 C CA . GLU A 1 102 ? 59.333 52.964 16.284 1.00 26.68 102 GLU A CA 1
ATOM 571 C C . GLU A 1 102 ? 59.940 52.462 15.004 1.00 26.68 102 GLU A C 1
ATOM 572 O O . GLU 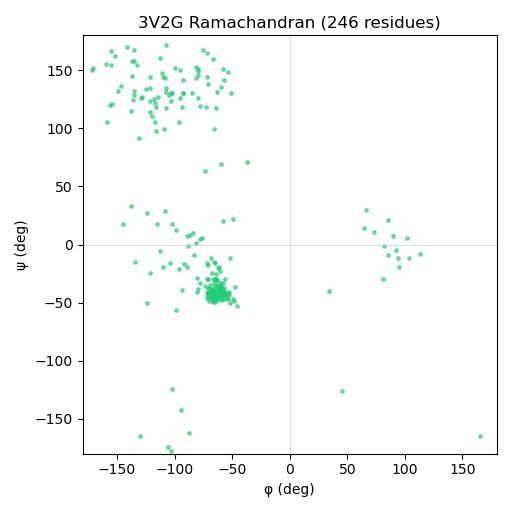A 1 102 ? 60.949 51.858 15.019 1.00 26.16 102 GLU A O 1
ATOM 578 N N . THR A 1 103 ? 59.250 52.647 13.906 1.00 24.14 103 THR A N 1
ATOM 579 C CA . THR A 1 103 ? 59.702 52.117 12.651 1.00 22.55 103 THR A CA 1
ATOM 580 C C . THR A 1 103 ? 60.887 52.954 12.273 1.00 22.78 103 THR A C 1
ATOM 581 O O . THR A 1 103 ? 61.904 52.441 11.871 1.00 21.20 103 THR A O 1
ATOM 585 N N . VAL A 1 104 ? 60.727 54.242 12.416 1.00 22.75 104 VAL A N 1
ATOM 586 C CA . VAL A 1 104 ? 61.735 55.153 12.047 1.00 26.25 104 VAL A CA 1
ATOM 587 C C . VAL A 1 104 ? 63.049 54.906 12.831 1.00 30.06 104 VAL A C 1
ATOM 588 O O . VAL A 1 104 ? 64.139 55.018 12.257 1.00 30.79 104 VAL A O 1
ATOM 592 N N . GLU A 1 105 ? 62.932 54.525 14.111 1.00 31.69 105 GLU A N 1
ATOM 593 C CA . GLU A 1 105 ? 64.068 54.420 14.971 1.00 34.40 105 GLU A CA 1
ATOM 594 C C . GLU A 1 105 ? 64.754 53.123 14.695 1.00 33.17 105 GLU A C 1
ATOM 595 O O . GLU A 1 105 ? 65.967 53.091 14.626 1.00 34.58 105 GLU A O 1
ATOM 597 N N . ALA A 1 106 ? 63.981 52.077 14.497 1.00 31.04 106 ALA A N 1
ATOM 598 C CA . ALA A 1 106 ? 64.527 50.771 14.288 1.00 30.60 106 ALA A CA 1
ATOM 599 C C . ALA A 1 106 ? 65.082 50.519 12.850 1.00 32.07 106 ALA A C 1
ATOM 600 O O . ALA A 1 106 ? 66.020 49.707 12.689 1.00 32.92 106 ALA A O 1
ATOM 602 N N . LEU A 1 107 ? 64.465 51.124 11.828 1.00 29.55 107 LEU A N 1
ATOM 603 C CA . LEU A 1 107 ? 64.766 50.830 10.449 1.00 28.42 107 LEU A CA 1
ATOM 604 C C . LEU A 1 107 ? 65.418 52.024 9.763 1.00 27.82 107 LEU A C 1
ATOM 605 O O . LEU A 1 107 ? 65.794 51.922 8.653 1.00 30.22 107 LEU A O 1
ATOM 610 N N . GLY A 1 108 ? 65.537 53.171 10.406 1.00 28.23 108 GLY A N 1
ATOM 611 C CA . GLY A 1 108 ? 66.365 54.254 9.881 1.00 27.25 108 GLY A CA 1
ATOM 612 C C . GLY A 1 108 ? 65.662 55.446 9.216 1.00 28.59 108 GLY A C 1
ATOM 613 O O . GLY A 1 108 ? 66.297 56.482 8.950 1.00 29.71 108 GLY A O 1
ATOM 614 N N . GLY A 1 109 ? 64.364 55.353 8.929 1.00 26.56 109 GLY A N 1
ATOM 615 C CA . GLY A 1 109 ? 63.722 56.468 8.242 1.00 24.08 109 GLY A CA 1
ATOM 616 C C . GLY A 1 109 ? 62.409 55.914 7.750 1.00 23.35 109 GLY A C 1
ATOM 617 O O . GLY A 1 109 ? 61.995 54.822 8.218 1.00 21.57 109 GLY A O 1
ATOM 618 N N . LEU A 1 110 ? 61.742 56.616 6.819 1.00 21.18 110 LEU A N 1
ATOM 619 C CA . LEU A 1 110 ? 60.455 56.081 6.333 1.00 22.57 110 LEU A CA 1
ATOM 620 C C . LEU A 1 110 ? 60.230 56.612 4.987 1.00 22.22 110 LEU A C 1
ATOM 621 O O . LEU A 1 110 ? 60.138 57.826 4.889 1.00 24.83 110 LEU A O 1
ATOM 626 N N . ASP A 1 111 ? 60.086 55.747 3.978 1.00 19.59 111 ASP A N 1
ATOM 627 C CA . ASP A 1 111 ? 60.087 56.216 2.592 1.00 18.71 111 ASP A CA 1
ATOM 628 C C . ASP A 1 111 ? 58.759 55.817 1.921 1.00 17.39 111 ASP A C 1
ATOM 629 O O . ASP A 1 111 ? 58.349 56.439 0.964 1.00 17.83 111 ASP A O 1
ATOM 634 N N . ILE A 1 112 ? 58.110 54.783 2.418 1.00 13.32 112 ILE A N 1
ATOM 635 C CA . ILE A 1 112 ? 56.931 54.258 1.769 1.00 13.58 112 ILE A CA 1
ATOM 636 C C . ILE A 1 112 ? 55.868 53.975 2.822 1.00 13.93 112 ILE A C 1
ATOM 637 O O . ILE A 1 112 ? 56.106 53.182 3.720 1.00 15.73 112 ILE A O 1
ATOM 642 N N . LEU A 1 113 ? 54.679 54.548 2.664 1.00 13.59 113 LEU A N 1
ATOM 643 C CA . LEU A 1 113 ? 53.538 54.192 3.506 1.00 11.38 113 LEU A CA 1
ATOM 644 C C . LEU A 1 113 ? 52.453 53.524 2.680 1.00 11.22 113 LEU A C 1
ATOM 645 O O . LEU A 1 113 ? 51.984 54.072 1.689 1.00 12.09 113 LEU A O 1
ATOM 650 N N . VAL A 1 114 ? 52.017 52.360 3.117 1.00 10.02 114 VAL A N 1
ATOM 651 C CA . VAL A 1 114 ? 50.920 51.707 2.519 1.00 10.00 114 VAL A CA 1
ATOM 652 C C . VAL A 1 114 ? 49.834 51.486 3.579 1.00 11.18 114 VAL A C 1
ATOM 653 O O . VAL A 1 114 ? 50.095 50.850 4.622 1.00 10.95 114 VAL A O 1
ATOM 657 N N . ASN A 1 115 ? 48.630 52.009 3.290 1.00 10.66 115 ASN A N 1
ATOM 658 C CA . ASN A 1 115 ? 47.455 51.870 4.158 1.00 11.99 115 ASN A CA 1
ATOM 659 C C . ASN A 1 115 ? 46.652 50.703 3.656 1.00 11.47 115 ASN A C 1
ATOM 660 O O . ASN A 1 115 ? 45.917 50.824 2.685 1.00 12.70 115 ASN A O 1
ATOM 665 N N . SER A 1 116 ? 46.697 49.578 4.347 1.00 12.57 116 SER A N 1
ATOM 666 C CA . SER A 1 116 ? 46.030 48.425 3.836 1.00 13.22 116 SER A CA 1
ATOM 667 C C . SER A 1 116 ? 45.284 47.654 4.947 1.00 15.75 116 SER A C 1
ATOM 668 O O . SER A 1 116 ? 45.237 46.414 4.914 1.00 17.92 116 SER A O 1
ATOM 671 N N . ALA A 1 117 ? 44.771 48.347 5.944 1.00 17.69 117 ALA A N 1
ATOM 672 C CA . ALA A 1 117 ? 44.105 47.694 7.079 1.00 20.46 117 ALA A CA 1
ATOM 673 C C . ALA A 1 117 ? 42.583 47.896 7.055 1.00 22.76 117 ALA A C 1
ATOM 674 O O . ALA A 1 117 ? 41.946 47.890 8.083 1.00 23.85 117 ALA A O 1
ATOM 676 N N . GLY A 1 118 ? 41.971 48.059 5.910 1.00 23.28 118 GLY A N 1
ATOM 677 C CA . GLY A 1 118 ? 40.486 48.150 5.940 1.00 25.95 118 GLY A CA 1
ATOM 678 C C . GLY A 1 118 ? 39.742 46.952 6.549 1.00 26.31 118 GLY A C 1
ATOM 679 O O . GLY A 1 118 ? 40.274 45.820 6.461 1.00 25.86 118 GLY A O 1
ATOM 680 N N . ILE A 1 119 ? 38.538 47.177 7.142 1.00 23.53 119 ILE A N 1
ATOM 681 C CA . ILE A 1 119 ? 37.612 46.079 7.456 1.00 23.57 119 ILE A CA 1
ATOM 682 C C . ILE A 1 119 ? 36.333 46.102 6.589 1.00 22.85 119 ILE A C 1
ATOM 683 O O . ILE A 1 119 ? 35.749 47.163 6.262 1.00 18.51 119 ILE A O 1
ATOM 688 N N . TRP A 1 120 ? 35.831 44.918 6.309 1.00 23.45 120 TRP A N 1
ATOM 689 C CA . TRP A 1 120 ? 34.631 44.783 5.521 1.00 23.58 120 TRP A CA 1
ATOM 690 C C . TRP A 1 120 ? 33.416 45.047 6.405 1.00 24.09 120 TRP A C 1
ATOM 691 O O . TRP A 1 120 ? 33.455 44.803 7.587 1.00 23.70 120 TRP A O 1
ATOM 702 N N . HIS A 1 121 ? 32.377 45.646 5.829 1.00 22.97 121 HIS A N 1
ATOM 703 C CA . HIS A 1 121 ? 31.135 45.762 6.490 1.00 22.21 121 HIS A CA 1
ATOM 704 C C . HIS A 1 121 ? 30.004 45.689 5.465 1.00 22.26 121 HIS A C 1
ATOM 705 O O . HIS A 1 121 ? 30.069 46.282 4.382 1.00 20.55 121 HIS A O 1
ATOM 712 N N . SER A 1 122 ? 28.982 44.926 5.825 1.00 22.42 122 SER A N 1
ATOM 713 C CA . SER A 1 122 ? 27.782 44.753 5.026 1.00 24.09 122 SER A CA 1
ATOM 714 C C . SER A 1 122 ? 26.575 44.515 5.940 1.00 24.29 122 SER A C 1
ATOM 715 O O . SER A 1 122 ? 26.712 43.710 6.830 1.00 25.35 122 SER A O 1
ATOM 718 N N . ALA A 1 123 ? 25.428 45.203 5.755 1.00 23.44 123 ALA A N 1
ATOM 719 C CA . ALA A 1 123 ? 24.219 44.959 6.566 1.00 22.34 123 ALA A CA 1
ATOM 720 C C . ALA A 1 123 ? 23.074 45.728 5.966 1.00 23.32 123 ALA A C 1
ATOM 721 O O . ALA A 1 123 ? 23.268 46.755 5.383 1.00 22.88 123 ALA A O 1
ATOM 723 N N . PRO A 1 124 ? 21.840 45.234 6.150 1.00 24.06 124 PRO A N 1
ATOM 724 C CA . PRO A 1 124 ? 20.697 46.018 5.692 1.00 23.18 124 PRO A CA 1
ATOM 725 C C . PRO A 1 124 ? 20.706 47.388 6.339 1.00 22.68 124 PRO A C 1
ATOM 726 O O . PRO A 1 124 ? 21.095 47.526 7.493 1.00 20.53 124 PRO A O 1
ATOM 730 N N . LEU A 1 125 ? 20.330 48.422 5.590 1.00 21.91 125 LEU A N 1
ATOM 731 C CA . LEU A 1 125 ? 20.314 49.755 6.198 1.00 22.06 125 LEU A CA 1
ATOM 732 C C . LEU A 1 125 ? 19.528 49.829 7.503 1.00 23.61 125 LEU A C 1
ATOM 733 O O . LEU A 1 125 ? 19.952 50.504 8.445 1.00 23.20 125 LEU A O 1
ATOM 738 N N . GLU A 1 126 ? 18.372 49.155 7.550 1.00 26.51 126 GLU A N 1
ATOM 739 C CA . GLU A 1 126 ? 17.496 49.138 8.745 1.00 29.63 126 GLU A CA 1
ATOM 740 C C . GLU A 1 126 ? 18.168 48.506 9.958 1.00 29.47 126 GLU A C 1
ATOM 741 O O . GLU A 1 126 ? 17.773 48.774 11.060 1.00 29.57 126 GLU A O 1
ATOM 747 N N . GLU A 1 127 ? 19.216 47.711 9.753 1.00 29.23 127 GLU A N 1
ATOM 748 C CA . GLU A 1 127 ? 20.017 47.215 10.872 1.00 30.05 127 GLU A CA 1
ATOM 749 C C . GLU A 1 127 ? 21.359 47.927 11.115 1.00 28.53 127 GLU A C 1
ATOM 750 O O . GLU A 1 127 ? 22.213 47.368 11.804 1.00 27.98 127 GLU A O 1
ATOM 756 N N . THR A 1 128 ? 21.559 49.134 10.567 1.00 25.94 128 THR A N 1
ATOM 757 C CA . THR A 1 128 ? 22.872 49.803 10.676 1.00 21.96 128 THR A CA 1
ATOM 758 C C . THR A 1 128 ? 22.715 50.914 11.632 1.00 22.51 128 THR A C 1
ATOM 759 O O . THR A 1 128 ? 21.791 51.736 11.527 1.00 23.38 128 THR A O 1
ATOM 763 N N . THR A 1 129 ? 23.626 50.994 12.592 1.00 21.99 129 THR A N 1
ATOM 764 C CA . THR A 1 129 ? 23.474 52.003 13.633 1.00 18.22 129 THR A CA 1
ATOM 765 C C . THR A 1 129 ? 24.493 53.091 13.428 1.00 17.94 129 THR A C 1
ATOM 766 O O . THR A 1 129 ? 25.463 52.947 12.647 1.00 16.96 129 THR A O 1
ATOM 770 N N . VAL A 1 130 ? 24.345 54.142 14.203 1.00 16.96 130 VAL A N 1
ATOM 771 C CA . VAL A 1 130 ? 25.333 55.188 14.217 1.00 18.58 130 VAL A CA 1
ATOM 772 C C . VAL A 1 130 ? 26.696 54.645 14.708 1.00 19.22 130 VAL A C 1
ATOM 773 O O . VAL A 1 130 ? 27.749 55.028 14.164 1.00 20.02 130 VAL A O 1
ATOM 777 N N . ALA A 1 131 ? 26.683 53.765 15.719 1.00 18.12 131 ALA A N 1
ATOM 778 C CA . ALA A 1 131 ? 27.916 53.069 16.202 1.00 17.44 131 ALA A CA 1
ATOM 779 C C . ALA A 1 131 ? 28.588 52.247 15.134 1.00 16.69 131 ALA A C 1
ATOM 780 O O . ALA A 1 131 ? 29.791 52.261 15.114 1.00 17.00 131 ALA A O 1
ATOM 782 N N . ASP A 1 132 ? 27.833 51.550 14.274 1.00 16.48 132 ASP A N 1
ATOM 783 C CA . ASP A 1 132 ? 28.401 50.934 13.072 1.00 19.10 132 ASP A CA 1
ATOM 784 C C . ASP A 1 132 ? 29.136 51.896 12.127 1.00 18.98 132 ASP A C 1
ATOM 785 O O . ASP A 1 132 ? 30.263 51.579 11.705 1.00 18.82 132 ASP A O 1
ATOM 790 N N . PHE A 1 133 ? 28.548 53.085 11.850 1.00 16.90 133 PHE A N 1
ATOM 791 C CA . PHE A 1 133 ? 29.226 54.093 11.046 1.00 15.45 133 PHE A CA 1
ATOM 792 C C . PHE A 1 133 ? 30.506 54.452 11.717 1.00 15.71 133 PHE A C 1
ATOM 793 O O . PHE A 1 133 ? 31.575 54.501 11.113 1.00 15.30 133 PHE A O 1
ATOM 801 N N . ASP A 1 134 ? 30.425 54.716 13.020 1.00 17.56 134 ASP A N 1
ATOM 802 C CA . ASP A 1 134 ? 31.580 55.237 13.766 1.00 18.49 134 ASP A CA 1
ATOM 803 C C . ASP A 1 134 ? 32.769 54.225 13.695 1.00 18.98 134 ASP A C 1
ATOM 804 O O . ASP A 1 134 ? 33.931 54.580 13.442 1.00 19.57 134 ASP A O 1
ATOM 809 N N . GLU A 1 135 ? 32.421 52.971 13.887 1.00 19.44 135 GLU A N 1
ATOM 810 C CA . GLU A 1 135 ? 33.336 51.845 13.857 1.00 21.29 135 GLU A CA 1
ATOM 811 C C . GLU A 1 135 ? 33.970 51.622 12.464 1.00 19.96 135 GLU A C 1
ATOM 812 O O . GLU A 1 135 ? 35.197 51.492 12.369 1.00 18.78 135 GLU A O 1
ATOM 818 N N . VAL A 1 136 ? 33.152 51.582 11.393 1.00 18.08 136 VAL A N 1
ATOM 819 C CA . VAL A 1 136 ? 33.707 51.472 10.022 1.00 16.82 136 VAL A CA 1
ATOM 820 C C . VAL A 1 136 ? 34.653 52.615 9.725 1.00 17.80 136 VAL A C 1
ATOM 821 O O . VAL A 1 136 ? 35.786 52.378 9.251 1.00 16.76 136 VAL A O 1
ATOM 833 N N . ALA A 1 138 ? 36.301 54.649 11.817 1.00 15.31 138 ALA A N 1
ATOM 834 C CA . ALA A 1 138 ? 37.467 54.779 12.689 1.00 15.34 138 ALA A CA 1
ATOM 835 C C . ALA A 1 138 ? 38.649 53.987 12.060 1.00 15.65 138 ALA A C 1
ATOM 836 O O . ALA A 1 138 ? 39.787 54.474 12.045 1.00 16.44 138 ALA A O 1
ATOM 838 N N . VAL A 1 139 ? 38.356 52.834 11.503 1.00 13.68 139 VAL A N 1
ATOM 839 C CA . VAL A 1 139 ? 39.371 51.989 10.954 1.00 17.74 139 VAL A CA 1
ATOM 840 C C . VAL A 1 139 ? 39.605 52.208 9.432 1.00 17.41 139 VAL A C 1
ATOM 841 O O . VAL A 1 139 ? 40.772 52.207 8.997 1.00 16.56 139 VAL A O 1
ATOM 845 N N . ASN A 1 140 ? 38.515 52.423 8.659 1.00 14.62 140 ASN A N 1
ATOM 846 C CA . ASN A 1 140 ? 38.630 52.500 7.202 1.00 14.68 140 ASN A CA 1
ATOM 847 C C . ASN A 1 140 ? 39.102 53.821 6.708 1.00 13.78 140 ASN A C 1
ATOM 848 O O . ASN A 1 140 ? 39.728 53.872 5.672 1.00 14.64 140 ASN A O 1
ATOM 853 N N . PHE A 1 141 ? 38.812 54.883 7.431 1.00 13.65 141 PHE A N 1
ATOM 854 C CA . PHE A 1 141 ? 38.988 56.231 6.901 1.00 12.97 141 PHE A CA 1
ATOM 855 C C . PHE A 1 141 ? 39.917 57.052 7.842 1.00 13.57 141 PHE A C 1
ATOM 856 O O . PHE A 1 141 ? 40.888 57.677 7.390 1.00 13.83 141 PHE A O 1
ATOM 864 N N . ARG A 1 142 ? 39.622 57.056 9.137 1.00 13.37 142 ARG A N 1
ATOM 865 C CA . ARG A 1 142 ? 40.368 57.855 10.079 1.00 13.30 142 ARG A CA 1
ATOM 866 C C . ARG A 1 142 ? 41.809 57.282 10.315 1.00 14.16 142 ARG A C 1
ATOM 867 O O . ARG A 1 142 ? 42.781 58.038 10.401 1.00 14.58 142 ARG A O 1
ATOM 875 N N . ALA A 1 143 ? 41.919 55.964 10.456 1.00 13.65 143 ALA A N 1
ATOM 876 C CA . ALA A 1 143 ? 43.241 55.320 10.674 1.00 14.22 143 ALA A CA 1
ATOM 877 C C . ALA A 1 143 ? 44.246 55.578 9.513 1.00 13.79 143 ALA A C 1
ATOM 878 O O . ALA A 1 143 ? 45.342 56.049 9.762 1.00 14.28 143 ALA A O 1
ATOM 880 N N . PRO A 1 144 ? 43.830 55.441 8.233 1.00 15.77 144 PRO A N 1
ATOM 881 C CA . PRO A 1 144 ? 44.710 56.000 7.154 1.00 15.11 144 PRO A CA 1
ATOM 882 C C . PRO A 1 144 ? 45.072 57.464 7.269 1.00 15.78 144 PRO A C 1
ATOM 883 O O . PRO A 1 144 ? 46.223 57.833 7.024 1.00 16.54 144 PRO A O 1
ATOM 887 N N . PHE A 1 145 ? 44.140 58.339 7.609 1.00 14.67 145 PHE A N 1
ATOM 888 C CA . PHE A 1 145 ? 44.568 59.745 7.764 1.00 14.29 145 PHE A CA 1
ATOM 889 C C . PHE A 1 145 ? 45.614 59.899 8.885 1.00 15.34 145 PHE A C 1
ATOM 890 O O . PHE A 1 145 ? 46.519 60.667 8.739 1.00 14.67 145 PHE A O 1
ATOM 898 N N . VAL A 1 146 ? 45.371 59.286 10.069 1.00 16.14 146 VAL A N 1
ATOM 899 C CA . VAL A 1 146 ? 46.348 59.313 11.167 1.00 15.94 146 VAL A CA 1
ATOM 900 C C . VAL A 1 146 ? 47.790 58.857 10.736 1.00 14.66 146 VAL A C 1
ATOM 901 O O . VAL A 1 146 ? 48.786 59.495 11.034 1.00 14.03 146 VAL A O 1
ATOM 905 N N . ALA A 1 147 ? 47.872 57.713 10.069 1.00 15.41 147 ALA A N 1
ATOM 906 C CA . ALA A 1 147 ? 49.142 57.186 9.591 1.00 14.32 147 ALA A CA 1
ATOM 907 C C . ALA A 1 147 ? 49.751 58.171 8.599 1.00 14.70 147 ALA A C 1
ATOM 908 O O . ALA A 1 147 ? 50.916 58.509 8.694 1.00 15.55 147 ALA A O 1
ATOM 910 N N . ILE A 1 148 ? 48.948 58.720 7.690 1.00 14.33 148 ILE A N 1
ATOM 911 C CA . ILE A 1 148 ? 49.499 59.627 6.699 1.00 14.37 148 ILE A CA 1
ATOM 912 C C . ILE A 1 148 ? 50.013 60.871 7.376 1.00 15.41 148 ILE A C 1
ATOM 913 O O . ILE A 1 148 ? 51.041 61.375 7.014 1.00 14.01 148 ILE A O 1
ATOM 918 N N . ARG A 1 149 ? 49.251 61.439 8.306 1.00 15.49 149 ARG A N 1
ATOM 919 C CA . ARG A 1 149 ? 49.674 62.730 8.830 1.00 17.80 149 ARG A CA 1
ATOM 920 C C . ARG A 1 149 ? 50.983 62.541 9.642 1.00 18.72 149 ARG A C 1
ATOM 921 O O . ARG A 1 149 ? 51.844 63.378 9.626 1.00 18.83 149 ARG A O 1
ATOM 929 N N . SER A 1 150 ? 51.089 61.448 10.381 1.00 19.06 150 SER A N 1
ATOM 930 C CA . SER A 1 150 ? 52.304 61.142 11.098 1.00 21.04 150 SER A CA 1
ATOM 931 C C . SER A 1 150 ? 53.481 60.692 10.180 1.00 20.56 150 SER A C 1
ATOM 932 O O . SER A 1 150 ? 54.595 61.148 10.361 1.00 20.78 150 SER A O 1
ATOM 935 N N . ALA A 1 151 ? 53.246 59.849 9.155 1.00 19.77 151 ALA A N 1
ATOM 936 C CA . ALA A 1 151 ? 54.359 59.415 8.281 1.00 20.43 151 ALA A CA 1
ATOM 937 C C . ALA A 1 151 ? 54.914 60.635 7.573 1.00 21.91 151 ALA A C 1
ATOM 938 O O . ALA A 1 151 ? 56.081 60.690 7.228 1.00 21.07 151 ALA A O 1
ATOM 940 N N . SER A 1 152 ? 54.048 61.606 7.330 1.00 23.65 152 SER A N 1
ATOM 941 C CA . SER A 1 152 ? 54.414 62.714 6.497 1.00 27.31 152 SER A CA 1
ATOM 942 C C . SER A 1 152 ? 55.541 63.589 7.049 1.00 28.42 152 SER A C 1
ATOM 943 O O . SER A 1 152 ? 56.176 64.214 6.295 1.00 29.69 152 SER A O 1
ATOM 946 N N . ARG A 1 153 ? 55.788 63.672 8.349 1.00 30.73 153 ARG A N 1
ATOM 947 C CA . ARG A 1 153 ? 57.027 64.377 8.781 1.00 31.37 153 ARG A CA 1
ATOM 948 C C . ARG A 1 153 ? 58.271 63.642 8.289 1.00 30.54 153 ARG A C 1
ATOM 949 O O . ARG A 1 153 ? 59.272 64.283 7.974 1.00 33.11 153 ARG A O 1
ATOM 951 N N . HIS A 1 154 ? 58.197 62.326 8.136 1.00 27.82 154 HIS A N 1
ATOM 952 C CA . HIS A 1 154 ? 59.417 61.547 7.887 1.00 25.91 154 HIS A CA 1
ATOM 953 C C . HIS A 1 154 ? 59.742 61.348 6.417 1.00 25.47 154 HIS A C 1
ATOM 954 O O . HIS A 1 154 ? 60.854 61.022 6.063 1.00 25.42 154 HIS A O 1
ATOM 961 N N . LEU A 1 155 ? 58.777 61.570 5.539 1.00 23.53 155 LEU A N 1
ATOM 962 C CA . LEU A 1 155 ? 58.957 61.192 4.156 1.00 22.32 155 LEU A CA 1
ATOM 963 C C . LEU A 1 155 ? 59.745 62.305 3.548 1.00 21.58 155 LEU A C 1
ATOM 964 O O . LEU A 1 155 ? 59.639 63.424 4.030 1.00 23.51 155 LEU A O 1
ATOM 969 N N . GLY A 1 156 ? 60.524 62.051 2.497 1.00 21.61 156 GLY A N 1
ATOM 970 C CA . GLY A 1 156 ? 61.234 63.143 1.846 1.00 22.08 156 GLY A CA 1
ATOM 971 C C . GLY A 1 156 ? 60.987 63.074 0.342 1.00 24.18 156 GLY A C 1
ATOM 972 O O . GLY A 1 156 ? 60.114 62.294 -0.117 1.00 23.35 156 GLY A O 1
ATOM 973 N N . ASP A 1 157 ? 61.805 63.809 -0.435 1.00 23.82 157 ASP A N 1
ATOM 974 C CA . ASP A 1 157 ? 61.783 63.714 -1.899 1.00 24.32 157 ASP A CA 1
ATOM 975 C C . ASP A 1 157 ? 61.894 62.252 -2.305 1.00 21.55 157 ASP A C 1
ATOM 976 O O . ASP A 1 157 ? 62.766 61.566 -1.824 1.00 21.42 157 ASP A O 1
ATOM 981 N N . GLY A 1 158 ? 61.024 61.764 -3.191 1.00 18.39 158 GLY A N 1
ATOM 982 C CA . GLY A 1 158 ? 61.033 60.337 -3.517 1.00 13.89 158 GLY A CA 1
ATOM 983 C C . GLY A 1 158 ? 60.072 59.532 -2.631 1.00 14.36 158 GLY A C 1
ATOM 984 O O . GLY A 1 158 ? 59.928 58.331 -2.814 1.00 13.84 158 GLY A O 1
ATOM 985 N N . GLY A 1 159 ? 59.429 60.159 -1.635 1.00 12.70 159 GLY A N 1
ATOM 986 C CA . GLY A 1 159 ? 58.487 59.379 -0.766 1.00 12.05 159 GLY A CA 1
ATOM 987 C C . GLY A 1 159 ? 57.227 58.872 -1.470 1.00 12.86 159 GLY A C 1
ATOM 988 O O . GLY A 1 159 ? 56.866 59.388 -2.534 1.00 13.18 159 GLY A O 1
ATOM 989 N N . ARG A 1 160 ? 56.575 57.855 -0.900 1.00 11.75 160 ARG A N 1
ATOM 990 C CA . ARG A 1 160 ? 55.403 57.240 -1.521 1.00 12.57 160 ARG A CA 1
ATOM 991 C C . ARG A 1 160 ? 54.295 57.025 -0.493 1.00 12.33 160 ARG A C 1
ATOM 992 O O . ARG A 1 160 ? 54.569 56.459 0.587 1.00 12.59 160 ARG A O 1
ATOM 1000 N N . ILE A 1 161 ? 53.077 57.471 -0.781 1.00 11.84 161 ILE A N 1
ATOM 1001 C CA . ILE A 1 161 ? 51.933 57.059 0.027 1.00 11.26 161 ILE A CA 1
ATOM 1002 C C . ILE A 1 161 ? 50.984 56.290 -0.887 1.00 12.20 161 ILE A C 1
ATOM 1003 O O . ILE A 1 161 ? 50.671 56.737 -1.995 1.00 10.56 161 ILE A O 1
ATOM 1008 N N . ILE A 1 162 ? 50.624 55.064 -0.522 1.00 12.21 162 ILE A N 1
ATOM 1009 C CA . ILE A 1 162 ? 49.693 54.331 -1.382 1.00 12.89 162 ILE A CA 1
ATOM 1010 C C . ILE A 1 162 ? 48.578 53.828 -0.500 1.00 12.96 162 ILE A C 1
ATOM 1011 O O . ILE A 1 162 ? 48.848 53.113 0.435 1.00 13.99 162 ILE A O 1
ATOM 1016 N N . THR A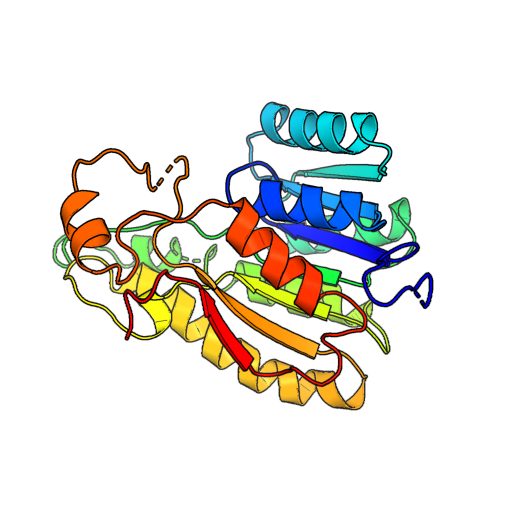 1 163 ? 47.321 54.110 -0.822 1.00 12.42 163 THR A N 1
ATOM 1017 C CA . THR A 1 163 ? 46.244 53.599 0.006 1.00 10.87 163 THR A CA 1
ATOM 1018 C C . THR A 1 163 ? 45.495 52.495 -0.704 1.00 11.88 163 THR A C 1
ATOM 1019 O O . THR A 1 163 ? 45.342 52.580 -1.936 1.00 10.62 163 THR A O 1
ATOM 1023 N N . ILE A 1 164 ? 45.037 51.451 0.033 1.00 10.50 164 ILE A N 1
ATOM 1024 C CA . ILE A 1 164 ? 44.243 50.439 -0.614 1.00 11.68 164 ILE A CA 1
ATOM 1025 C C . ILE A 1 164 ? 42.764 50.807 -0.437 1.00 12.44 164 ILE A C 1
ATOM 1026 O O . ILE A 1 164 ? 42.287 50.938 0.717 1.00 11.23 164 ILE A O 1
ATOM 1031 N N . GLY A 1 165 ? 42.065 51.036 -1.560 1.00 10.95 165 GLY A N 1
ATOM 1032 C CA . GLY A 1 165 ? 40.681 51.485 -1.532 1.00 8.94 165 GLY A CA 1
ATOM 1033 C C . GLY A 1 165 ? 39.818 50.260 -1.828 1.00 10.74 165 GLY A C 1
ATOM 1034 O O . GLY A 1 165 ? 39.949 49.214 -1.164 1.00 10.27 165 GLY A O 1
ATOM 1035 N N . SER A 1 166 ? 38.968 50.351 -2.845 1.00 9.56 166 SER A N 1
ATOM 1036 C CA . SER A 1 166 ? 38.141 49.226 -3.256 1.00 10.02 166 SER A CA 1
ATOM 1037 C C . SER A 1 166 ? 37.501 49.683 -4.559 1.00 9.92 166 SER A C 1
ATOM 1038 O O . SER A 1 166 ? 37.219 50.855 -4.700 1.00 11.55 166 SER A O 1
ATOM 1041 N N . ASN A 1 167 ? 37.190 48.811 -5.490 1.00 10.49 167 ASN A N 1
ATOM 1042 C CA . ASN A 1 167 ? 36.412 49.279 -6.672 1.00 10.73 167 ASN A CA 1
ATOM 1043 C C . ASN A 1 167 ? 34.971 49.772 -6.299 1.00 12.01 167 ASN A C 1
ATOM 1044 O O . ASN A 1 167 ? 34.312 50.452 -7.092 1.00 11.72 167 ASN A O 1
ATOM 1049 N N . LEU A 1 168 ? 34.512 49.414 -5.090 1.00 13.42 168 LEU A N 1
ATOM 1050 C CA . LEU A 1 168 ? 33.237 49.901 -4.528 1.00 13.44 168 LEU A CA 1
ATOM 1051 C C . LEU A 1 168 ? 33.329 51.392 -4.220 1.00 13.56 168 LEU A C 1
ATOM 1052 O O . LEU A 1 168 ? 32.322 52.046 -4.048 1.00 14.60 168 LEU A O 1
ATOM 1057 N N . ALA A 1 169 ? 34.524 51.966 -4.250 1.00 12.80 169 ALA A N 1
ATOM 1058 C CA . ALA A 1 169 ? 34.619 53.419 -4.131 1.00 11.57 169 ALA A CA 1
ATOM 1059 C C . ALA A 1 169 ? 34.026 54.194 -5.340 1.00 13.28 169 ALA A C 1
ATOM 1060 O O . ALA A 1 169 ? 33.687 55.395 -5.223 1.00 16.64 169 ALA A O 1
ATOM 1062 N N . GLU A 1 170 ? 33.967 53.562 -6.495 1.00 13.60 170 GLU A N 1
ATOM 1063 C CA . GLU A 1 170 ? 33.543 54.235 -7.693 1.00 15.88 170 GLU A CA 1
ATOM 1064 C C . GLU A 1 170 ? 32.176 53.766 -8.199 1.00 15.83 170 GLU A C 1
ATOM 1065 O O . GLU A 1 170 ? 31.540 54.447 -8.960 1.00 15.35 170 GLU A O 1
ATOM 1071 N N . LEU A 1 171 ? 31.736 52.591 -7.757 1.00 15.10 171 LEU A N 1
ATOM 1072 C CA . LEU A 1 171 ? 30.598 51.958 -8.348 1.00 14.57 171 LEU A CA 1
ATOM 1073 C C . LEU A 1 171 ? 30.043 51.026 -7.266 1.00 13.31 171 LEU A C 1
ATOM 1074 O O . LEU A 1 171 ? 30.796 50.131 -6.738 1.00 14.45 171 LEU A O 1
ATOM 1079 N N . VAL A 1 172 ? 28.807 51.245 -6.869 1.00 10.67 172 VAL A N 1
ATOM 1080 C CA . VAL A 1 172 ? 28.193 50.434 -5.817 1.00 13.08 172 VAL A CA 1
ATOM 1081 C C . VAL A 1 172 ? 26.993 49.643 -6.384 1.00 14.84 172 VAL A C 1
ATOM 1082 O O . VAL A 1 172 ? 25.918 50.200 -6.508 1.00 15.21 172 VAL A O 1
ATOM 1086 N N . PRO A 1 173 ? 27.189 48.355 -6.741 1.00 14.72 173 PRO A N 1
ATOM 1087 C CA . PRO A 1 173 ? 26.127 47.646 -7.449 1.00 15.56 173 PRO A CA 1
ATOM 1088 C C . PRO A 1 173 ? 25.032 47.047 -6.583 1.00 16.61 173 PRO A C 1
ATOM 1089 O O . PRO A 1 173 ? 23.988 46.631 -7.149 1.00 20.04 173 PRO A O 1
ATOM 1093 N N . TRP A 1 174 ? 25.208 47.055 -5.263 1.00 17.91 174 TRP A N 1
ATOM 1094 C CA . TRP A 1 174 ? 24.370 46.302 -4.330 1.00 18.94 174 TRP A CA 1
ATOM 1095 C C . TRP A 1 174 ? 23.918 47.164 -3.138 1.00 17.43 174 TRP A C 1
ATOM 1096 O O . TRP A 1 174 ? 24.590 48.073 -2.766 1.00 16.15 174 TRP A O 1
ATOM 1107 N N . PRO A 1 175 ? 22.779 46.807 -2.513 1.00 17.70 175 PRO A N 1
ATOM 1108 C CA . PRO A 1 175 ? 22.386 47.436 -1.236 1.00 18.08 175 PRO A CA 1
ATOM 1109 C C . PRO A 1 175 ? 23.258 46.842 -0.116 1.00 17.70 175 PRO A C 1
ATOM 1110 O O . PRO A 1 175 ? 23.933 45.837 -0.313 1.00 18.13 175 PRO A O 1
ATOM 1114 N N . GLY A 1 176 ? 23.242 47.443 1.039 1.00 17.30 176 GLY A N 1
ATOM 1115 C CA . GLY A 1 176 ? 23.916 46.840 2.173 1.00 18.86 176 GLY A CA 1
ATOM 1116 C C . GLY A 1 176 ? 25.341 47.339 2.383 1.00 19.54 176 GLY A C 1
ATOM 1117 O O . GLY A 1 176 ? 25.918 47.075 3.443 1.00 21.35 176 GLY A O 1
ATOM 1118 N N . ILE A 1 177 ? 25.938 48.078 1.426 1.00 18.68 177 ILE A N 1
ATOM 1119 C CA . ILE A 1 177 ? 27.398 48.366 1.549 1.00 17.07 177 ILE A CA 1
ATOM 1120 C C . ILE A 1 177 ? 27.758 49.852 1.526 1.00 16.49 177 ILE A C 1
ATOM 1121 O O . ILE A 1 177 ? 28.829 50.220 1.109 1.00 16.54 177 ILE A O 1
ATOM 1126 N N . SER A 1 178 ? 26.843 50.705 1.947 1.00 16.18 178 SER A N 1
ATOM 1127 C CA . SER A 1 178 ? 27.015 52.147 1.906 1.00 17.03 178 SER A CA 1
ATOM 1128 C C . SER A 1 178 ? 28.154 52.618 2.743 1.00 14.72 178 SER A C 1
ATOM 1129 O O . SER A 1 178 ? 28.787 53.536 2.313 1.00 15.39 178 SER A O 1
ATOM 1132 N N . LEU A 1 179 ? 28.299 52.121 3.985 1.00 12.47 179 LEU A N 1
ATOM 1133 C CA . LEU A 1 179 ? 29.394 52.535 4.873 1.00 13.67 179 LEU A CA 1
ATOM 1134 C C . LEU A 1 179 ? 30.729 52.155 4.278 1.00 12.10 179 LEU A C 1
ATOM 1135 O O . LEU A 1 179 ? 31.625 52.968 4.236 1.00 12.60 179 LEU A O 1
ATOM 1140 N N . TYR A 1 180 ? 3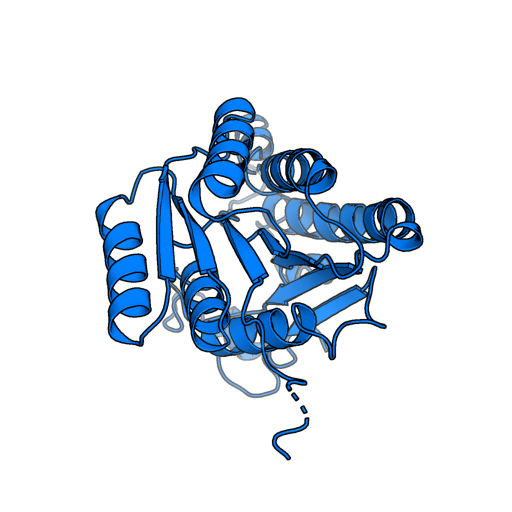0.857 50.930 3.817 1.00 11.88 180 TYR A N 1
ATOM 1141 C CA . TYR A 1 180 ? 32.184 50.455 3.373 1.00 13.01 180 TYR A CA 1
ATOM 1142 C C . TYR A 1 180 ? 32.541 51.265 2.141 1.00 13.00 180 TYR A C 1
ATOM 1143 O O . TYR A 1 180 ? 33.636 51.820 2.049 1.00 13.63 180 TYR A O 1
ATOM 1152 N N . SER A 1 181 ? 31.596 51.346 1.192 1.00 13.18 181 SER A N 1
ATOM 1153 C CA . SER A 1 181 ? 31.799 52.127 -0.064 1.00 12.36 181 SER A CA 1
ATOM 1154 C C . SER A 1 181 ? 32.136 53.587 0.173 1.00 11.52 181 SER A C 1
ATOM 1155 O O . SER A 1 181 ? 33.029 54.132 -0.424 1.00 11.60 181 SER A O 1
ATOM 1158 N N . ALA A 1 182 ? 31.389 54.225 1.046 1.00 9.82 182 ALA A N 1
ATOM 1159 C CA . ALA A 1 182 ? 31.679 55.565 1.413 1.00 9.99 182 ALA A CA 1
ATOM 1160 C C . ALA A 1 182 ? 33.098 55.722 2.040 1.00 9.19 182 ALA A C 1
ATOM 1161 O O . ALA A 1 182 ? 33.777 56.692 1.772 1.00 10.06 182 ALA A O 1
ATOM 1163 N N . SER A 1 183 ? 33.493 54.817 2.918 1.00 8.86 183 SER A N 1
ATOM 1164 C CA . SER A 1 183 ? 34.825 54.960 3.600 1.00 10.31 183 SER A CA 1
ATOM 1165 C C . SER A 1 183 ? 35.926 54.946 2.522 1.00 10.93 183 SER A C 1
ATOM 1166 O O . SER A 1 183 ? 36.904 55.712 2.613 1.00 12.72 183 SER A O 1
ATOM 1169 N N . LYS A 1 184 ? 35.720 54.158 1.455 1.00 9.89 184 LYS A N 1
ATOM 1170 C CA . LYS A 1 184 ? 36.732 54.054 0.404 1.00 10.67 184 LYS A CA 1
ATOM 1171 C C . LYS A 1 184 ? 36.708 55.236 -0.580 1.00 12.38 184 LYS A C 1
ATOM 1172 O O . LYS A 1 184 ? 37.789 55.682 -1.030 1.00 11.54 184 LYS A O 1
ATOM 1178 N N . ALA A 1 185 ? 35.491 55.729 -0.918 1.00 11.33 185 ALA A N 1
ATOM 1179 C CA . ALA A 1 185 ? 35.345 56.968 -1.652 1.00 10.68 185 ALA A CA 1
ATOM 1180 C C . ALA A 1 185 ? 35.951 58.162 -0.908 1.00 10.50 185 ALA A C 1
ATOM 1181 O O . ALA A 1 185 ? 36.539 59.054 -1.513 1.00 12.39 185 ALA A O 1
ATOM 1183 N N . ALA A 1 186 ? 35.821 58.195 0.396 1.00 11.22 186 ALA A N 1
ATOM 1184 C CA . ALA A 1 186 ? 36.431 59.271 1.193 1.00 11.10 186 ALA A CA 1
ATOM 1185 C C . ALA A 1 186 ? 37.950 59.231 1.010 1.00 10.55 186 ALA A C 1
ATOM 1186 O O . ALA A 1 186 ? 38.590 60.274 0.847 1.00 12.37 186 ALA A O 1
ATOM 1188 N N . LEU A 1 187 ? 38.526 58.045 1.085 1.00 10.41 187 LEU A N 1
ATOM 1189 C CA . LEU A 1 187 ? 39.995 57.894 0.905 1.00 10.49 187 LEU A CA 1
ATOM 1190 C C . LEU A 1 187 ? 40.483 58.402 -0.475 1.00 10.41 187 LEU A C 1
ATOM 1191 O O . LEU A 1 187 ? 41.578 58.984 -0.578 1.00 10.66 187 LEU A O 1
ATOM 1196 N N . ALA A 1 188 ? 39.677 58.177 -1.528 1.00 10.34 188 ALA A N 1
ATOM 1197 C CA . ALA A 1 188 ? 40.049 58.660 -2.857 1.00 11.58 188 ALA A CA 1
ATOM 1198 C C . ALA A 1 188 ? 40.023 60.199 -2.852 1.00 12.13 188 ALA A C 1
ATOM 1199 O O . ALA A 1 188 ? 40.863 60.848 -3.495 1.00 12.91 188 ALA A O 1
ATOM 1201 N N . GLY A 1 189 ? 39.038 60.809 -2.165 1.00 12.65 189 GLY A N 1
ATOM 1202 C CA . GLY A 1 189 ? 38.977 62.265 -2.157 1.00 12.49 189 GLY A CA 1
ATOM 1203 C C . GLY A 1 189 ? 40.145 62.795 -1.297 1.00 13.15 189 GLY A C 1
ATOM 1204 O O . GLY A 1 189 ? 40.790 63.764 -1.651 1.00 12.55 189 GLY A O 1
ATOM 1205 N N . LEU A 1 190 ? 40.461 62.100 -0.209 1.00 12.65 190 LEU A N 1
ATOM 1206 C CA . LEU A 1 190 ? 41.588 62.501 0.671 1.00 12.30 190 LEU A CA 1
ATOM 1207 C C . LEU A 1 190 ? 42.896 62.419 -0.132 1.00 12.94 190 LEU A C 1
ATOM 1208 O O . LEU A 1 190 ? 43.725 63.324 -0.068 1.00 13.16 190 LEU A O 1
ATOM 1213 N N . THR A 1 191 ? 43.076 61.316 -0.878 1.00 12.54 191 THR A N 1
ATOM 1214 C CA . THR A 1 191 ? 44.185 61.147 -1.819 1.00 10.84 191 THR A CA 1
ATOM 1215 C C . THR A 1 191 ? 44.446 62.304 -2.800 1.00 12.29 191 THR A C 1
ATOM 1216 O O . THR A 1 191 ? 45.630 62.694 -3.015 1.00 12.19 191 THR A O 1
ATOM 1220 N N . LYS A 1 192 ? 43.410 62.804 -3.464 1.00 11.38 192 LYS A N 1
ATOM 1221 C CA . LYS A 1 192 ? 43.625 63.959 -4.355 1.00 13.46 192 LYS A CA 1
ATOM 1222 C C . LYS A 1 192 ? 44.111 65.179 -3.610 1.00 12.83 192 LYS A C 1
ATOM 1223 O O . LYS A 1 192 ? 44.998 65.923 -4.095 1.00 13.39 192 LYS A O 1
ATOM 1229 N N . GLY A 1 193 ? 43.522 65.446 -2.468 1.00 11.38 193 GLY A N 1
ATOM 1230 C CA . GLY A 1 193 ? 43.898 66.652 -1.744 1.00 12.89 193 GLY A CA 1
ATOM 1231 C C . GLY A 1 193 ? 45.321 66.495 -1.178 1.00 12.90 193 GLY A C 1
ATOM 1232 O O . GLY A 1 193 ? 46.105 67.414 -1.259 1.00 13.34 193 GLY A O 1
ATOM 1233 N N . LEU A 1 194 ? 45.671 65.296 -0.725 1.00 12.61 194 LEU A N 1
ATOM 1234 C CA . LEU A 1 194 ? 47.032 65.028 -0.177 1.00 14.20 194 LEU A CA 1
ATOM 1235 C C . LEU A 1 194 ? 48.071 65.028 -1.270 1.00 14.63 194 LEU A C 1
ATOM 1236 O O . LEU A 1 194 ? 49.198 65.388 -1.028 1.00 15.17 194 LEU A O 1
ATOM 1241 N N . ALA A 1 195 ? 47.690 64.655 -2.499 1.00 13.41 195 ALA A N 1
ATOM 1242 C CA . ALA A 1 195 ? 48.642 64.772 -3.576 1.00 12.22 195 ALA A CA 1
ATOM 1243 C C . ALA A 1 195 ? 49.086 66.232 -3.808 1.00 13.14 195 ALA A C 1
ATOM 1244 O O . ALA A 1 195 ? 50.292 66.482 -4.132 1.00 11.73 195 ALA A O 1
ATOM 1246 N N . ARG A 1 196 ? 48.144 67.165 -3.687 1.00 11.21 196 ARG A N 1
ATOM 1247 C CA . ARG A 1 196 ? 48.460 68.602 -3.761 1.00 13.53 196 ARG A CA 1
ATOM 1248 C C . ARG A 1 196 ? 49.330 69.062 -2.597 1.00 15.16 196 ARG A C 1
ATOM 1249 O O . ARG A 1 196 ? 50.229 69.883 -2.776 1.00 15.89 196 ARG A O 1
ATOM 1257 N N . ASP A 1 197 ? 49.002 68.593 -1.391 1.00 16.44 197 ASP A N 1
ATOM 1258 C CA . ASP A 1 197 ? 49.774 68.970 -0.208 1.00 18.39 197 ASP A CA 1
ATOM 1259 C C . ASP A 1 197 ? 51.200 68.511 -0.315 1.00 18.01 197 ASP A C 1
ATOM 1260 O O . ASP A 1 197 ? 52.077 69.239 0.102 1.00 20.36 197 ASP A O 1
ATOM 1265 N N . LEU A 1 198 ? 51.443 67.278 -0.798 1.00 17.60 198 LEU A N 1
ATOM 1266 C CA . LEU A 1 198 ? 52.751 66.613 -0.642 1.00 15.31 198 LEU A CA 1
ATOM 1267 C C . LEU A 1 198 ? 53.577 66.617 -1.911 1.00 15.92 198 LEU A C 1
ATOM 1268 O O . LEU A 1 198 ? 54.773 66.361 -1.872 1.00 15.49 198 LEU A O 1
ATOM 1273 N N . GLY A 1 199 ? 52.935 66.905 -3.042 1.00 15.97 199 GLY A N 1
ATOM 1274 C CA . GLY A 1 199 ? 53.619 67.082 -4.309 1.00 16.82 199 GLY A CA 1
ATOM 1275 C C . GLY A 1 199 ? 54.885 67.942 -4.362 1.00 18.51 199 GLY A C 1
ATOM 1276 O O . GLY A 1 199 ? 55.886 67.487 -4.954 1.00 17.95 199 GLY A O 1
ATOM 1277 N N . PRO A 1 200 ? 54.833 69.195 -3.859 1.00 19.14 200 PRO A N 1
ATOM 1278 C CA . PRO A 1 200 ? 55.995 70.101 -3.893 1.00 20.77 200 PRO A CA 1
ATOM 1279 C C . PRO A 1 200 ? 57.163 69.520 -3.101 1.00 21.93 200 PRO A C 1
ATOM 1280 O O . PRO A 1 200 ? 58.302 69.877 -3.357 1.00 22.97 200 PRO A O 1
ATOM 1284 N N . ARG A 1 201 ? 56.908 68.567 -2.212 1.00 20.85 201 ARG A N 1
ATOM 1285 C CA . ARG A 1 201 ? 57.984 67.898 -1.516 1.00 19.58 201 ARG A CA 1
ATOM 1286 C C . ARG A 1 201 ? 58.518 66.678 -2.248 1.00 19.29 201 ARG A C 1
ATOM 1287 O O . ARG A 1 201 ? 59.432 66.005 -1.741 1.00 20.29 201 ARG A O 1
ATOM 1295 N N . GLY A 1 202 ? 57.948 66.330 -3.405 1.00 16.92 202 GLY A N 1
ATOM 1296 C CA . GLY A 1 202 ? 58.456 65.177 -4.188 1.00 14.01 202 GLY A CA 1
ATOM 1297 C C . GLY A 1 202 ? 57.829 63.878 -3.694 1.00 14.53 202 GLY A C 1
ATOM 1298 O O . GLY A 1 202 ? 58.338 62.825 -3.986 1.00 14.00 202 GLY A O 1
ATOM 1299 N N . ILE A 1 203 ? 56.674 63.925 -3.017 1.00 13.83 203 ILE A N 1
ATOM 1300 C CA . ILE A 1 203 ? 56.026 62.668 -2.519 1.00 12.98 203 ILE A CA 1
ATOM 1301 C C . ILE A 1 203 ? 54.793 62.393 -3.370 1.00 13.07 203 ILE A C 1
ATOM 1302 O O . ILE A 1 203 ? 53.999 63.348 -3.662 1.00 12.02 203 ILE A O 1
ATOM 1307 N N . THR A 1 204 ? 54.616 61.132 -3.806 1.00 11.94 204 THR A N 1
ATOM 1308 C CA . THR A 1 204 ? 53.422 60.854 -4.598 1.00 11.90 204 THR A CA 1
ATOM 1309 C C . THR A 1 204 ? 52.427 60.224 -3.661 1.00 11.77 204 THR A C 1
ATOM 1310 O O . THR A 1 204 ? 52.821 59.559 -2.692 1.00 10.33 204 THR A O 1
ATOM 1314 N N . VAL A 1 205 ? 51.144 60.415 -3.961 1.00 10.83 205 VAL A N 1
ATOM 1315 C CA . VAL A 1 205 ? 50.040 59.906 -3.080 1.00 10.29 205 VAL A CA 1
ATOM 1316 C C . VAL A 1 205 ? 48.986 59.336 -3.989 1.00 10.02 205 VAL A C 1
ATOM 1317 O O . VAL A 1 205 ? 48.387 60.074 -4.755 1.00 10.66 205 VAL A O 1
ATOM 1321 N N . ASN A 1 206 ? 48.763 58.037 -3.925 1.00 9.22 206 ASN A N 1
ATOM 1322 C CA . ASN A 1 206 ? 47.854 57.381 -4.852 1.00 8.70 206 ASN A CA 1
ATOM 1323 C C . ASN A 1 206 ? 46.935 56.408 -4.142 1.00 8.16 206 ASN A C 1
ATOM 1324 O O . ASN A 1 206 ? 47.180 56.037 -2.992 1.00 8.88 206 ASN A O 1
ATOM 1329 N N . ILE A 1 207 ? 45.899 55.945 -4.842 1.00 8.06 207 ILE A N 1
ATOM 1330 C CA . ILE A 1 207 ? 45.033 54.957 -4.231 1.00 8.79 207 ILE A CA 1
ATOM 1331 C C . ILE A 1 207 ? 44.761 53.866 -5.231 1.00 8.22 207 ILE A C 1
ATOM 1332 O O . ILE A 1 207 ? 44.491 54.106 -6.410 1.00 5.30 207 ILE A O 1
ATOM 1337 N N . VAL A 1 208 ? 44.921 52.657 -4.772 1.00 7.86 208 VAL A N 1
ATOM 1338 C CA . VAL A 1 208 ? 44.680 51.477 -5.583 1.00 8.36 208 VAL A CA 1
ATOM 1339 C C . VAL A 1 208 ? 43.355 50.841 -5.159 1.00 9.65 208 VAL A C 1
ATOM 1340 O O . VAL A 1 208 ? 43.180 50.566 -3.960 1.00 8.29 208 VAL A O 1
ATOM 1344 N N . HIS A 1 209 ? 42.445 50.568 -6.126 1.00 9.20 209 HIS A N 1
ATOM 1345 C CA . HIS A 1 209 ? 41.120 50.037 -5.812 1.00 9.79 209 HIS A CA 1
ATOM 1346 C C . HIS A 1 209 ? 40.993 48.563 -6.241 1.00 10.62 209 HIS A C 1
ATOM 1347 O O . HIS A 1 209 ? 40.824 48.308 -7.393 1.00 11.82 209 HIS A O 1
ATOM 1354 N N . PRO A 1 210 ? 41.136 47.593 -5.316 1.00 11.41 210 PRO A N 1
ATOM 1355 C CA . PRO A 1 210 ? 41.091 46.197 -5.742 1.00 11.10 210 PRO A CA 1
ATOM 1356 C C . PRO A 1 210 ? 39.664 45.855 -5.912 1.00 11.93 210 PRO A C 1
ATOM 1357 O O . PRO A 1 210 ? 38.772 46.504 -5.272 1.00 10.60 210 PRO A O 1
ATOM 1361 N N . GLY A 1 211 ? 39.425 44.942 -6.841 1.00 10.87 211 GLY A N 1
ATOM 1362 C CA . GLY A 1 211 ? 38.074 44.341 -6.988 1.00 13.20 211 GLY A CA 1
ATOM 1363 C C . GLY A 1 211 ? 38.090 43.040 -6.167 1.00 15.00 211 GLY A C 1
ATOM 1364 O O . GLY A 1 211 ? 38.696 43.000 -5.116 1.00 15.64 211 GLY A O 1
ATOM 1365 N N . SER A 1 212 ? 37.439 41.989 -6.630 1.0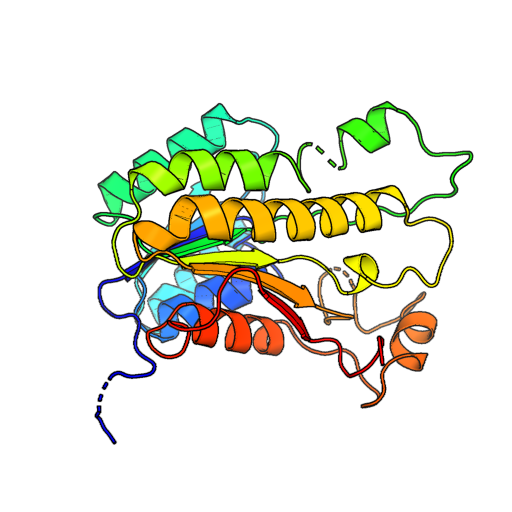0 16.45 212 SER A N 1
ATOM 1366 C CA . SER A 1 212 ? 37.286 40.749 -5.832 1.00 18.96 212 SER A CA 1
ATOM 1367 C C . SER A 1 212 ? 38.599 39.956 -5.899 1.00 20.37 212 SER A C 1
ATOM 1368 O O . SER A 1 212 ? 39.061 39.516 -6.974 1.00 19.57 212 SER A O 1
ATOM 1371 N N . THR A 1 213 ? 39.160 39.773 -4.733 1.00 23.39 213 THR A N 1
ATOM 1372 C CA . THR A 1 213 ? 40.490 39.247 -4.552 1.00 28.50 213 THR A CA 1
ATOM 1373 C C . THR A 1 213 ? 40.315 38.117 -3.555 1.00 31.21 213 THR A C 1
ATOM 1374 O O . THR A 1 213 ? 39.663 38.272 -2.501 1.00 32.49 213 THR A O 1
ATOM 1378 N N . ASP A 1 214 ? 40.813 36.968 -3.945 1.00 33.86 214 ASP A N 1
ATOM 1379 C CA . ASP A 1 214 ? 40.639 35.767 -3.196 1.00 38.95 214 ASP A CA 1
ATOM 1380 C C . ASP A 1 214 ? 41.372 35.878 -1.823 1.00 40.42 214 ASP A C 1
ATOM 1381 O O . ASP A 1 214 ? 42.585 35.727 -1.741 1.00 41.07 214 ASP A O 1
ATOM 1386 N N . THR A 1 215 ? 40.620 36.178 -0.764 1.00 42.97 215 THR A N 1
ATOM 1387 C CA . THR A 1 215 ? 41.163 36.412 0.603 1.00 45.65 215 THR A CA 1
ATOM 1388 C C . THR A 1 215 ? 40.201 35.787 1.684 1.00 47.93 215 THR A C 1
ATOM 1389 O O . THR A 1 215 ? 39.084 35.367 1.350 1.00 47.44 215 THR A O 1
ATOM 1393 N N . ASP A 1 216 ? 40.633 35.720 2.957 1.00 50.50 216 ASP A N 1
ATOM 1394 C CA . ASP A 1 216 ? 39.697 35.500 4.115 1.00 53.04 216 ASP A CA 1
ATOM 1395 C C . ASP A 1 216 ? 38.454 36.434 4.128 1.00 52.34 216 ASP A C 1
ATOM 1396 O O . ASP A 1 216 ? 37.321 35.959 4.338 1.00 52.65 216 ASP A O 1
ATOM 1409 N N . ASN A 1 218 ? 37.242 37.946 1.576 1.00 53.53 218 ASN A N 1
ATOM 1410 C CA . ASN A 1 218 ? 36.487 37.694 0.334 1.00 53.98 218 ASN A CA 1
ATOM 1411 C C . ASN A 1 218 ? 36.848 36.364 -0.393 1.00 54.24 218 ASN A C 1
ATOM 1412 O O . ASN A 1 218 ? 37.456 36.392 -1.479 1.00 53.53 218 ASN A O 1
ATOM 1417 N N . PRO A 1 219 ? 36.464 35.195 0.188 1.00 55.20 219 PRO A N 1
ATOM 1418 C CA . PRO A 1 219 ? 36.892 33.894 -0.435 1.00 55.97 219 PRO A CA 1
ATOM 1419 C C . PRO A 1 219 ? 36.345 33.628 -1.866 1.00 56.91 219 PRO A C 1
ATOM 1420 O O . PRO A 1 219 ? 35.130 33.787 -2.087 1.00 56.35 219 PRO A O 1
ATOM 1424 N N . ALA A 1 220 ? 37.206 33.245 -2.823 1.00 58.09 220 ALA A N 1
ATOM 1425 C CA . ALA A 1 220 ? 36.731 32.874 -4.191 1.00 60.72 220 ALA A CA 1
ATOM 1426 C C . ALA A 1 220 ? 35.566 31.785 -4.276 1.00 62.59 220 ALA A C 1
ATOM 1427 O O . ALA A 1 220 ? 34.921 31.610 -5.349 1.00 62.37 220 ALA A O 1
ATOM 1429 N N . ASP A 1 221 ? 35.302 31.149 -3.133 1.00 64.56 221 ASP A N 1
ATOM 1430 C CA . ASP A 1 221 ? 34.142 30.291 -2.942 1.00 66.74 221 ASP A CA 1
ATOM 1431 C C . ASP A 1 221 ? 32.974 31.072 -2.348 1.00 67.31 221 ASP A C 1
ATOM 1432 O O . ASP A 1 221 ? 33.088 31.719 -1.330 1.00 68.66 221 ASP A O 1
ATOM 1437 N N . GLY A 1 222 ? 31.828 30.908 -2.991 1.00 67.66 222 GLY A N 1
ATOM 1438 C CA . GLY A 1 222 ? 30.576 31.560 -2.667 1.00 67.43 222 GLY A CA 1
ATOM 1439 C C . GLY A 1 222 ? 30.238 30.841 -1.414 1.00 67.68 222 GLY A C 1
ATOM 1440 O O . GLY A 1 222 ? 31.003 29.940 -1.085 1.00 67.90 222 GLY A O 1
ATOM 1441 N N . ASP A 1 223 ? 29.314 31.306 -0.586 1.00 67.07 223 ASP A N 1
ATOM 1442 C CA . ASP A 1 223 ? 28.213 32.163 -0.952 1.00 65.35 223 ASP A CA 1
ATOM 1443 C C . ASP A 1 223 ? 28.467 33.580 -1.318 1.00 64.09 223 ASP A C 1
ATOM 1444 O O . ASP A 1 223 ? 29.232 34.282 -0.694 1.00 64.46 223 ASP A O 1
ATOM 1445 N N . HIS A 1 224 ? 27.791 34.010 -2.347 1.00 61.79 224 HIS A N 1
ATOM 1446 C CA . HIS A 1 224 ? 27.845 35.386 -2.762 1.00 59.03 224 HIS A CA 1
ATOM 1447 C C . HIS A 1 224 ? 29.077 35.681 -3.608 1.00 56.57 224 HIS A C 1
ATOM 1448 O O . HIS A 1 224 ? 29.212 36.777 -4.103 1.00 56.49 224 HIS A O 1
ATOM 1449 N N . ALA A 1 225 ? 29.929 34.691 -3.836 1.00 53.22 225 ALA A N 1
ATOM 1450 C CA . ALA A 1 225 ? 31.048 34.905 -4.720 1.00 50.38 225 ALA A CA 1
ATOM 1451 C C . ALA A 1 225 ? 30.539 35.097 -6.107 1.00 47.47 225 ALA A C 1
ATOM 1452 O O . ALA A 1 225 ? 30.995 35.957 -6.785 1.00 45.16 225 ALA A O 1
ATOM 1454 N N . GLU A 1 226 ? 29.561 34.284 -6.475 1.00 44.80 226 GLU A N 1
ATOM 1455 C CA . GLU A 1 226 ? 29.008 34.316 -7.825 1.00 42.49 226 GLU A CA 1
ATOM 1456 C C . GLU A 1 226 ? 28.510 35.675 -8.297 1.00 39.25 226 GLU A C 1
ATOM 1457 O O . GLU A 1 226 ? 28.790 36.055 -9.407 1.00 36.20 226 GLU A O 1
ATOM 1463 N N . ALA A 1 227 ? 27.754 36.373 -7.467 1.00 37.27 227 ALA A N 1
ATOM 1464 C CA . ALA A 1 227 ? 27.279 37.735 -7.835 1.00 36.22 227 ALA A CA 1
ATOM 1465 C C . ALA A 1 227 ? 28.492 38.661 -8.260 1.00 34.09 227 ALA A C 1
ATOM 1466 O O . ALA A 1 227 ? 28.462 39.357 -9.291 1.00 32.66 227 ALA A O 1
ATOM 1468 N N . GLN A 1 228 ? 29.588 38.546 -7.500 1.00 31.61 228 GLN A N 1
ATOM 1469 C CA . GLN A 1 228 ? 30.839 39.308 -7.727 1.00 29.97 228 GLN A CA 1
ATOM 1470 C C . GLN A 1 228 ? 31.569 38.815 -8.971 1.00 28.79 228 GLN A C 1
ATOM 1471 O O . GLN A 1 228 ? 32.055 39.638 -9.767 1.00 27.75 228 GLN A O 1
ATOM 1477 N N . ARG A 1 229 ? 31.659 37.476 -9.094 1.00 26.78 229 ARG A N 1
ATOM 1478 C CA . ARG A 1 229 ? 32.369 36.786 -10.168 1.00 27.75 229 ARG A CA 1
ATOM 1479 C C . ARG A 1 229 ? 31.769 37.084 -11.556 1.00 25.64 229 ARG A C 1
ATOM 1480 O O . ARG A 1 229 ? 32.495 37.303 -12.496 1.00 24.01 229 ARG A O 1
ATOM 1488 N N . GLU A 1 230 ? 30.458 37.215 -11.618 1.00 25.41 230 GLU A N 1
ATOM 1489 C CA . GLU A 1 230 ? 29.669 37.495 -12.807 1.00 27.22 230 GLU A CA 1
ATOM 1490 C C . GLU A 1 230 ? 30.026 38.829 -13.487 1.00 24.82 230 GLU A C 1
ATOM 1491 O O . GLU A 1 230 ? 29.987 38.934 -14.655 1.00 24.03 230 GLU A O 1
ATOM 1497 N N . ARG A 1 231 ? 30.319 39.825 -12.684 1.00 22.33 231 ARG A N 1
ATOM 1498 C CA . ARG A 1 231 ? 30.802 41.135 -13.047 1.00 23.40 231 ARG A CA 1
ATOM 1499 C C . ARG A 1 231 ? 32.167 41.168 -13.730 1.00 21.16 231 ARG A C 1
ATOM 1500 O O . ARG A 1 231 ? 32.456 42.077 -14.434 1.00 21.33 231 ARG A O 1
ATOM 1508 N N . ILE A 1 232 ? 33.034 40.239 -13.383 1.00 19.84 232 ILE A N 1
ATOM 1509 C CA . ILE A 1 232 ? 34.404 40.288 -13.815 1.00 19.12 232 ILE A CA 1
ATOM 1510 C C . ILE A 1 232 ? 34.589 39.966 -15.274 1.00 19.43 232 ILE A C 1
ATOM 1511 O O . ILE A 1 232 ? 34.306 38.910 -15.710 1.00 19.26 232 ILE A O 1
ATOM 1516 N N . ALA A 1 233 ? 35.112 40.933 -16.007 1.00 17.71 233 ALA A N 1
ATOM 1517 C CA . ALA A 1 233 ? 35.324 40.733 -17.443 1.00 17.36 233 ALA A CA 1
ATOM 1518 C C . ALA A 1 233 ? 36.267 39.558 -17.742 1.00 19.15 233 ALA A C 1
ATOM 1519 O O . ALA A 1 233 ? 36.059 38.857 -18.717 1.00 19.74 233 ALA A O 1
ATOM 1521 N N . THR A 1 234 ? 37.354 39.394 -16.989 1.00 19.43 234 THR A N 1
ATOM 1522 C CA . THR A 1 234 ? 38.224 38.324 -17.314 1.00 21.82 234 THR A CA 1
ATOM 1523 C C . THR A 1 234 ? 37.827 37.009 -16.590 1.00 22.80 234 THR A C 1
ATOM 1524 O O . THR A 1 234 ? 38.601 36.091 -16.622 1.00 22.14 234 THR A O 1
ATOM 1528 N N . GLY A 1 235 ? 36.678 36.967 -15.892 1.00 22.53 235 GLY A N 1
ATOM 1529 C CA . GLY A 1 235 ? 36.039 35.672 -15.517 1.00 23.82 235 GLY A CA 1
ATOM 1530 C C . GLY A 1 235 ? 36.341 35.068 -14.106 1.00 24.79 235 GLY A C 1
ATOM 1531 O O . GLY A 1 235 ? 35.524 34.228 -13.624 1.00 25.87 235 GLY A O 1
ATOM 1532 N N . SER A 1 236 ? 37.437 35.508 -13.446 1.00 21.81 236 SER A N 1
ATOM 1533 C CA . SER A 1 236 ? 37.797 35.026 -12.094 1.00 23.90 236 SER A CA 1
ATOM 1534 C C . SER A 1 236 ? 38.220 36.145 -11.151 1.00 22.31 236 SER A C 1
ATOM 1535 O O . SER A 1 236 ? 38.781 37.165 -11.587 1.00 21.31 236 SER A O 1
ATOM 1538 N N . TYR A 1 237 ? 38.090 35.837 -9.856 1.00 21.75 237 TYR A N 1
ATOM 1539 C CA . TYR A 1 237 ? 38.681 36.619 -8.771 1.00 20.23 237 TYR A CA 1
ATOM 1540 C C . TYR A 1 237 ? 40.176 36.784 -9.027 1.00 18.38 237 TYR A C 1
ATOM 1541 O O . TYR A 1 237 ? 40.785 35.910 -9.575 1.00 16.34 237 TYR A O 1
ATOM 1550 N N . GLY A 1 238 ? 40.752 37.896 -8.599 1.00 16.67 238 GLY A N 1
ATOM 1551 C CA . GLY A 1 238 ? 42.182 38.075 -8.690 1.00 16.85 238 GLY A CA 1
ATOM 1552 C C . GLY A 1 238 ? 42.815 37.505 -7.446 1.00 17.76 238 GLY A C 1
ATOM 1553 O O . GLY A 1 238 ? 42.156 36.768 -6.699 1.00 17.47 238 GLY A O 1
ATOM 1554 N N . GLU A 1 239 ? 44.054 37.902 -7.185 1.00 17.06 239 GLU A N 1
ATOM 1555 C CA . GLU A 1 239 ? 44.822 37.322 -6.083 1.00 18.28 239 GLU A CA 1
ATOM 1556 C C . GLU A 1 239 ? 45.488 38.500 -5.435 1.00 16.38 239 GLU A C 1
ATOM 1557 O O . GLU A 1 239 ? 45.715 39.483 -6.092 1.00 14.61 239 GLU A O 1
ATOM 1563 N N . PRO A 1 240 ? 45.872 38.369 -4.194 1.00 15.58 240 PRO A N 1
ATOM 1564 C CA . PRO A 1 240 ? 46.551 39.414 -3.463 1.00 14.62 240 PRO A CA 1
ATOM 1565 C C . PRO A 1 240 ? 47.857 39.876 -4.110 1.00 15.12 240 PRO A C 1
ATOM 1566 O O . PRO A 1 240 ? 48.173 41.008 -4.074 1.00 15.79 240 PRO A O 1
ATOM 1570 N N . GLN A 1 241 ? 48.534 38.959 -4.741 1.00 15.03 241 GLN A N 1
ATOM 1571 C CA . GLN A 1 241 ? 49.735 39.182 -5.476 1.00 17.09 241 GLN A CA 1
ATOM 1572 C C . GLN A 1 241 ? 49.501 40.174 -6.648 1.00 15.92 241 GLN A C 1
ATOM 1573 O O . GLN A 1 241 ? 50.337 40.944 -6.936 1.00 14.09 241 GLN A O 1
ATOM 1579 N N . ASP A 1 242 ? 48.349 40.131 -7.298 1.00 14.43 242 ASP A N 1
ATOM 1580 C CA . ASP A 1 242 ? 48.061 41.127 -8.317 1.00 13.91 242 ASP A CA 1
ATOM 1581 C C . ASP A 1 242 ? 48.086 42.547 -7.746 1.00 13.21 242 ASP A C 1
ATOM 1582 O O . ASP A 1 242 ? 48.666 43.411 -8.323 1.00 10.51 242 ASP A O 1
ATOM 1587 N N . ILE A 1 243 ? 47.487 42.745 -6.583 1.00 11.88 243 ILE A N 1
ATOM 1588 C CA . ILE A 1 243 ? 47.439 44.040 -6.000 1.00 11.09 243 ILE A CA 1
ATOM 1589 C C . ILE A 1 243 ? 48.823 44.412 -5.554 1.00 10.16 243 ILE A C 1
ATOM 1590 O O . ILE A 1 243 ? 49.234 45.540 -5.757 1.00 11.92 243 ILE A O 1
ATOM 1595 N N . ALA A 1 244 ? 49.566 43.479 -4.954 1.00 9.70 244 ALA A N 1
ATOM 1596 C CA . ALA A 1 244 ? 50.923 43.782 -4.451 1.00 9.77 244 ALA A CA 1
ATOM 1597 C C . ALA A 1 244 ? 51.814 44.238 -5.590 1.00 10.42 244 ALA A C 1
ATOM 1598 O O . ALA A 1 244 ? 52.687 45.085 -5.383 1.00 10.08 244 ALA A O 1
ATOM 1600 N N . GLY A 1 245 ? 51.599 43.710 -6.817 1.00 10.61 245 GLY A N 1
ATOM 1601 C CA . GLY A 1 245 ? 52.557 44.059 -7.937 1.00 10.55 245 GLY A CA 1
ATOM 1602 C C . GLY A 1 245 ? 52.294 45.499 -8.360 1.00 12.26 245 GLY A C 1
ATOM 1603 O O . GLY A 1 245 ? 53.235 46.221 -8.646 1.00 13.18 245 GLY A O 1
ATOM 1604 N N . LEU A 1 246 ? 51.023 45.957 -8.337 1.00 10.79 246 LEU A N 1
ATOM 1605 C CA . LEU A 1 246 ? 50.746 47.353 -8.711 1.00 11.55 246 LEU A CA 1
ATOM 1606 C C . LEU A 1 246 ? 51.273 48.304 -7.614 1.00 11.34 246 LEU A C 1
ATOM 1607 O O . LEU A 1 246 ? 51.919 49.338 -7.896 1.00 11.77 246 LEU A O 1
ATOM 1612 N N . VAL A 1 247 ? 51.083 47.917 -6.352 1.00 10.27 247 VAL A N 1
ATOM 1613 C CA . VAL A 1 247 ? 51.622 48.709 -5.260 1.00 9.39 247 VAL A CA 1
ATOM 1614 C C . VAL A 1 247 ? 53.129 48.851 -5.313 1.00 11.21 247 VAL A C 1
ATOM 1615 O O . VAL A 1 247 ? 53.678 50.008 -5.138 1.00 12.18 247 VAL A O 1
ATOM 1619 N N . ALA A 1 248 ? 53.809 47.713 -5.597 1.00 10.30 248 ALA A N 1
ATOM 1620 C CA . ALA A 1 248 ? 55.258 47.707 -5.692 1.00 12.18 248 ALA A CA 1
ATOM 1621 C C . ALA A 1 248 ? 55.736 48.575 -6.870 1.00 12.23 248 ALA A C 1
ATOM 1622 O O . ALA A 1 248 ? 56.726 49.234 -6.748 1.00 12.64 248 ALA A O 1
ATOM 1624 N N . TRP A 1 249 ? 54.994 48.595 -7.981 1.00 12.32 249 TRP A N 1
ATOM 1625 C CA . TRP A 1 249 ? 55.382 49.395 -9.126 1.00 10.81 249 TRP A CA 1
ATOM 1626 C C . TRP A 1 249 ? 55.237 50.897 -8.748 1.00 12.59 249 TRP A C 1
ATOM 1627 O O . TRP A 1 249 ? 56.163 51.699 -9.003 1.00 12.43 249 TRP A O 1
ATOM 1638 N N . LEU A 1 250 ? 54.094 51.276 -8.119 1.00 11.60 250 LEU A N 1
ATOM 1639 C CA . LEU A 1 250 ? 53.868 52.654 -7.675 1.00 11.15 250 LEU A CA 1
ATOM 1640 C C . LEU A 1 250 ? 54.908 53.112 -6.654 1.00 13.03 250 LEU A C 1
ATOM 1641 O O . LEU A 1 250 ? 55.243 54.311 -6.617 1.00 13.89 250 LEU A O 1
ATOM 1646 N N . ALA A 1 251 ? 55.338 52.169 -5.791 1.00 12.22 251 ALA A N 1
ATOM 1647 C CA . ALA A 1 251 ? 56.258 52.476 -4.700 1.00 12.97 251 ALA A CA 1
ATOM 1648 C C . ALA A 1 251 ? 57.677 52.772 -5.163 1.00 13.01 251 ALA A C 1
ATOM 1649 O O . ALA A 1 251 ? 58.433 53.355 -4.413 1.00 13.81 251 ALA A O 1
ATOM 1651 N N . GLY A 1 252 ? 58.019 52.391 -6.389 1.00 13.48 252 GLY A N 1
ATOM 1652 C CA . GLY A 1 252 ? 59.388 52.492 -6.830 1.00 13.03 252 GLY A CA 1
ATOM 1653 C C . GLY A 1 252 ? 59.612 53.635 -7.788 1.00 14.59 252 GLY A C 1
ATOM 1654 O O . GLY A 1 252 ? 58.694 54.446 -8.048 1.00 15.23 252 GLY A O 1
ATOM 1655 N N . PRO A 1 253 ? 60.832 53.718 -8.343 1.00 15.51 253 PRO A N 1
ATOM 1656 C CA . PRO A 1 253 ? 61.146 54.864 -9.260 1.00 15.59 253 PRO A CA 1
ATOM 1657 C C . PRO A 1 253 ? 60.195 54.996 -10.452 1.00 15.14 253 PRO A C 1
ATOM 1658 O O . PRO A 1 253 ? 59.998 56.108 -10.915 1.00 16.05 253 PRO A O 1
ATOM 1662 N N . GLN A 1 254 ? 59.614 53.918 -10.961 1.00 14.22 254 GLN A N 1
ATOM 1663 C CA . GLN A 1 254 ? 58.788 54.041 -12.156 1.00 15.68 254 GLN A CA 1
ATOM 1664 C C . GLN A 1 254 ? 57.441 54.737 -11.880 1.00 14.83 254 GLN A C 1
ATOM 1665 O O . GLN A 1 254 ? 56.803 55.251 -12.809 1.00 14.06 254 GLN A O 1
ATOM 1671 N N . GLY A 1 255 ? 57.044 54.835 -10.594 1.00 14.50 255 GLY A N 1
ATOM 1672 C CA . GLY A 1 255 ? 55.801 55.567 -10.206 1.00 13.09 255 GLY A CA 1
ATOM 1673 C C . GLY A 1 255 ? 55.932 57.053 -10.040 1.00 12.94 255 GLY A C 1
ATOM 1674 O O . GLY A 1 255 ? 54.961 57.716 -9.633 1.00 14.72 255 GLY A O 1
ATOM 1675 N N . LYS A 1 256 ? 57.070 57.634 -10.443 1.00 13.94 256 LYS A N 1
ATOM 1676 C CA . LYS A 1 256 ? 57.372 59.022 -10.047 1.00 14.38 256 LYS A CA 1
ATOM 1677 C C . LYS A 1 256 ? 56.458 60.080 -10.622 1.00 13.37 256 LYS A C 1
ATOM 1678 O O . LYS A 1 256 ? 56.250 61.101 -9.960 1.00 13.14 256 LYS A O 1
ATOM 1684 N N . PHE A 1 257 ? 55.916 59.840 -11.810 1.00 11.56 257 PHE A N 1
ATOM 1685 C CA . PHE A 1 257 ? 54.991 60.788 -12.457 1.00 11.82 257 PHE A CA 1
ATOM 1686 C C . PHE A 1 257 ? 53.495 60.379 -12.239 1.00 11.79 25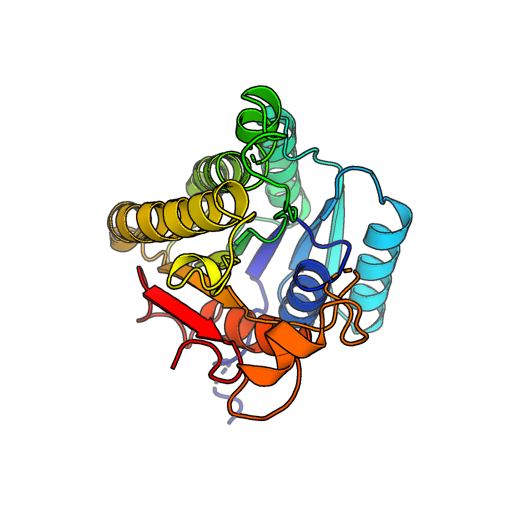7 PHE A C 1
ATOM 1687 O O . PHE A 1 257 ? 52.581 60.991 -12.827 1.00 11.61 257 PHE A O 1
ATOM 1695 N N . VAL A 1 258 ? 53.226 59.430 -11.332 1.00 11.51 258 VAL A N 1
ATOM 1696 C CA . VAL A 1 258 ? 51.831 59.117 -10.984 1.00 10.27 258 VAL A CA 1
ATOM 1697 C C . VAL A 1 258 ? 51.536 59.641 -9.614 1.00 10.68 258 VAL A C 1
ATOM 1698 O O . VAL A 1 258 ? 52.150 59.171 -8.606 1.00 11.25 258 VAL A O 1
ATOM 1702 N N . THR A 1 259 ? 50.584 60.582 -9.517 1.00 9.97 259 THR A N 1
ATOM 1703 C CA . THR A 1 259 ? 50.147 60.994 -8.170 1.00 9.93 259 THR A CA 1
ATOM 1704 C C . THR A 1 259 ? 48.731 61.566 -8.215 1.00 9.85 259 THR A C 1
ATOM 1705 O O . THR A 1 259 ? 48.338 62.039 -9.273 1.00 7.83 259 THR A O 1
ATOM 1709 N N . GLY A 1 260 ? 47.986 61.498 -7.092 1.00 10.50 260 GLY A N 1
ATOM 1710 C CA . GLY A 1 260 ? 46.598 61.970 -7.007 1.00 11.58 260 GLY A CA 1
ATOM 1711 C C . GLY A 1 260 ? 45.732 60.963 -7.771 1.00 14.55 260 GLY A C 1
ATOM 1712 O O . GLY A 1 260 ? 44.576 61.222 -7.948 1.00 15.07 260 GLY A O 1
ATOM 1713 N N . ALA A 1 261 ? 46.270 59.785 -8.160 1.00 11.86 261 ALA A N 1
ATOM 1714 C CA . ALA A 1 261 ? 45.582 58.923 -9.073 1.00 12.03 261 ALA A CA 1
ATOM 1715 C C . ALA A 1 261 ? 44.796 57.854 -8.328 1.00 13.11 261 ALA A C 1
ATOM 1716 O O . ALA A 1 261 ? 45.239 57.343 -7.280 1.00 13.36 261 ALA A O 1
ATOM 1718 N N . SER A 1 262 ? 43.705 57.443 -8.950 1.00 12.67 262 SER A N 1
ATOM 1719 C CA . SER A 1 262 ? 42.945 56.201 -8.595 1.00 14.01 262 SER A CA 1
ATOM 1720 C C . SER A 1 262 ? 43.251 55.095 -9.598 1.00 11.83 262 SER A C 1
ATOM 1721 O O . SER A 1 262 ? 42.967 55.269 -10.804 1.00 10.58 262 SER A O 1
ATOM 1724 N N . LEU A 1 263 ? 43.720 53.955 -9.144 1.00 11.94 263 LEU A N 1
ATOM 1725 C CA . LEU A 1 263 ? 44.028 52.908 -10.107 1.00 12.37 263 LEU A CA 1
ATOM 1726 C C . LEU A 1 263 ? 43.197 51.693 -9.769 1.00 12.04 263 LEU A C 1
ATOM 1727 O O . LEU A 1 263 ? 43.447 51.009 -8.728 1.00 11.90 263 LEU A O 1
ATOM 1732 N N . THR A 1 264 ? 42.280 51.342 -10.655 1.00 10.85 264 THR A N 1
ATOM 1733 C CA . THR A 1 264 ? 41.376 50.193 -10.332 1.00 9.91 264 THR A CA 1
ATOM 1734 C C . THR A 1 264 ? 41.948 48.850 -10.885 1.00 12.47 264 THR A C 1
ATOM 1735 O O . THR A 1 264 ? 42.340 48.763 -12.073 1.00 9.73 264 THR A O 1
ATOM 1739 N N . ILE A 1 265 ? 42.012 47.817 -10.028 1.00 10.32 265 ILE A N 1
ATOM 1740 C CA . ILE A 1 265 ? 42.582 46.576 -10.462 1.00 9.76 265 ILE A CA 1
ATOM 1741 C C . ILE A 1 265 ? 41.537 45.550 -10.018 1.00 10.64 265 ILE A C 1
ATOM 1742 O O . ILE A 1 265 ? 41.551 45.066 -8.881 1.00 10.70 265 ILE A O 1
ATOM 1747 N N . ASP A 1 266 ? 40.602 45.244 -10.921 1.00 10.32 266 ASP A N 1
ATOM 1748 C CA . ASP A 1 266 ? 39.397 44.574 -10.545 1.00 10.98 266 ASP A CA 1
ATOM 1749 C C . ASP A 1 266 ? 38.900 43.601 -11.606 1.00 12.38 266 ASP A C 1
ATOM 1750 O O . ASP A 1 266 ? 37.761 43.162 -11.491 1.00 13.49 266 ASP A O 1
ATOM 1755 N N . GLY A 1 267 ? 39.759 43.193 -12.559 1.00 12.02 267 GLY A N 1
ATOM 1756 C CA . GLY A 1 267 ? 39.347 42.283 -13.585 1.00 10.10 267 GLY A CA 1
ATOM 1757 C C . GLY A 1 267 ? 38.292 42.823 -14.519 1.00 10.83 267 GLY A C 1
ATOM 1758 O O . GLY A 1 267 ? 37.665 42.040 -15.238 1.00 9.57 267 GLY A O 1
ATOM 1759 N N . GLY A 1 268 ? 38.050 44.139 -14.508 1.00 12.15 268 GLY A N 1
ATOM 1760 C CA . GLY A 1 268 ? 36.985 44.695 -15.369 1.00 10.81 268 GLY A CA 1
ATOM 1761 C C . GLY A 1 268 ? 35.592 44.758 -14.734 1.00 12.22 268 GLY A C 1
ATOM 1762 O O . GLY A 1 268 ? 34.628 45.086 -15.435 1.00 11.94 268 GLY A O 1
ATOM 1763 N N . ALA A 1 269 ? 35.456 44.462 -13.431 1.00 9.80 269 ALA A N 1
ATOM 1764 C CA . ALA A 1 269 ? 34.160 44.523 -12.832 1.00 11.38 269 ALA A CA 1
ATOM 1765 C C . ALA A 1 269 ? 33.516 45.888 -13.044 1.00 12.64 269 ALA A C 1
ATOM 1766 O O . ALA A 1 269 ? 32.344 45.963 -13.432 1.00 14.31 269 ALA A O 1
ATOM 1768 N N . ASN A 1 270 ? 34.282 46.939 -12.888 1.00 13.63 270 ASN A N 1
ATOM 1769 C CA . ASN A 1 270 ? 33.835 48.281 -13.100 1.00 14.93 270 ASN A CA 1
ATOM 1770 C C . ASN A 1 270 ? 33.774 48.850 -14.523 1.00 16.90 270 ASN A C 1
ATOM 1771 O O . ASN A 1 270 ? 33.471 49.981 -14.670 1.00 17.54 270 ASN A O 1
ATOM 1776 N N . ALA A 1 271 ? 34.103 48.089 -15.545 1.00 17.52 271 ALA A N 1
ATOM 1777 C CA . ALA A 1 271 ? 34.048 48.599 -16.885 1.00 21.00 271 ALA A CA 1
ATOM 1778 C C . ALA A 1 271 ? 32.635 49.152 -17.257 1.00 21.85 271 ALA A C 1
ATOM 1779 O O . ALA A 1 271 ? 31.632 48.594 -16.875 1.00 22.85 271 ALA A O 1
#

B-factor: mean 22.91, std 12.38, range [2.06, 76.84]

Organism: Rhizobium meliloti (strain 1021) (NCBI:txid266834)

InterPro domains:
  IPR002347 Short-chain dehydrogenase/reductase SDR [PF13561] (18-247)
  IPR002347 Short-chain dehydrogenase/reductase SDR [PR00080] (85-96)
  IPR002347 Short-chain dehydrogenase/reductase SDR [PR00080] (136-144)
  IPR002347 Short-chain dehydrogenase/reductase SDR [PR00080] (157-176)
  IPR002347 Short-chain dehydrogenase/reductase SDR [PR00081] (10-27)
  IPR002347 Short-chain dehydrogenase/reductase SDR [PR00081] (85-96)
  IPR002347 Short-chain dehydrogenase/reductase SDR [PR00081] (130-146)
  IPR002347 Short-chain dehydrogenase/reductase SDR [PR00081] (157-176)
  IPR002347 Short-chain dehydrogenase/reductase SDR [PR00081] (178-195)
  IPR002347 Short-chain dehydrogenase/reductase SDR [PR00081] (210-230)
  IPR020904 Short-chain dehydrogenase/reductase, conserved site [PS00061] (144-172)
  IPR036291 NAD(P)-binding domain superfamily [SSF51735] (4-247)
  IPR057326 Ketoreductase domain [SM00822] (9-223)

Secondary structure (DSSP, 8-state):
-----S--TT-EEEEETTTSHHHHHHHHHHHHTT-EEEEEESS-HHHHHHHHHHHHHTT--EEEEE--TT-HHHHHHHHHHHHHHHS---EEEE---------GGG--HHHHHH--TTTHHHHHHHHHHHHH--TT-EEEEE--GGGT---STT-HHHHHHHHHHHHHHHHHHHHHGGGT-EEEEEEE-SB-----SSPSSHHHHHHT-TTSS-B-HHHHHHHHHHHHSGGGTT--S-EEEESTTTT-

CATH classification: 3.40.50.720